Protein AF-A0A969K068-F1 (afdb_monomer_lite)

Structure (mmCIF, N/CA/C/O backbone):
data_AF-A0A969K068-F1
#
_entry.id   AF-A0A969K068-F1
#
loop_
_atom_site.group_PDB
_atom_site.id
_atom_site.type_symbol
_atom_site.label_atom_id
_atom_site.label_alt_id
_atom_site.label_comp_id
_atom_site.label_asym_id
_atom_site.label_entity_id
_atom_site.label_seq_id
_atom_site.pdbx_PDB_ins_code
_atom_site.Cartn_x
_atom_site.Cartn_y
_atom_site.Cartn_z
_atom_site.occupancy
_atom_site.B_iso_or_equiv
_atom_site.auth_seq_id
_atom_site.auth_comp_id
_atom_site.auth_asym_id
_atom_site.auth_atom_id
_atom_site.pdbx_PDB_model_num
ATOM 1 N N . MET A 1 1 ? -10.392 -18.628 23.360 1.00 44.50 1 MET A N 1
ATOM 2 C CA . MET A 1 1 ? -11.009 -17.702 22.389 1.00 44.50 1 MET A CA 1
ATOM 3 C C . MET A 1 1 ? -10.289 -16.374 22.540 1.00 44.50 1 MET A C 1
ATOM 5 O O . MET A 1 1 ? -10.337 -15.811 23.625 1.00 44.50 1 MET A O 1
ATOM 9 N N . TYR A 1 2 ? -9.500 -15.980 21.542 1.00 47.16 2 TYR A N 1
ATOM 10 C CA . TYR A 1 2 ? -8.655 -14.784 21.590 1.00 47.16 2 TYR A CA 1
ATOM 11 C C . TYR A 1 2 ? -9.540 -13.531 21.494 1.00 47.16 2 TYR A C 1
ATOM 13 O O . TYR A 1 2 ? -10.415 -13.493 20.630 1.00 47.16 2 TYR A O 1
ATOM 21 N N . ARG A 1 3 ? -9.382 -12.553 22.396 1.00 41.75 3 ARG A N 1
ATOM 22 C CA . ARG A 1 3 ? -10.112 -11.277 22.339 1.00 41.75 3 ARG A CA 1
ATOM 23 C C . ARG A 1 3 ? -9.222 -10.238 21.640 1.00 41.75 3 ARG A C 1
ATOM 25 O O . ARG A 1 3 ? -8.105 -10.043 22.110 1.00 41.75 3 ARG A O 1
ATOM 32 N N . PRO A 1 4 ? -9.688 -9.582 20.559 1.00 46.41 4 PRO A N 1
ATOM 33 C CA . PRO A 1 4 ? -8.896 -8.611 19.792 1.00 46.41 4 PRO A CA 1
ATOM 34 C C . PRO A 1 4 ? -8.241 -7.522 20.661 1.00 46.41 4 PRO A C 1
ATOM 36 O O . PRO A 1 4 ? -7.039 -7.304 20.558 1.00 46.41 4 PRO A O 1
ATOM 39 N N . ALA A 1 5 ? -8.986 -6.999 21.644 1.00 47.41 5 ALA A N 1
ATOM 40 C CA . ALA A 1 5 ? -8.584 -5.895 22.524 1.00 47.41 5 ALA A CA 1
ATOM 41 C C . ALA A 1 5 ? -7.318 -6.117 23.392 1.00 47.41 5 ALA A C 1
ATOM 43 O O . ALA A 1 5 ? -6.853 -5.177 24.039 1.00 47.41 5 ALA A O 1
ATOM 44 N N . ASP A 1 6 ? -6.759 -7.331 23.431 1.00 45.06 6 ASP A N 1
ATOM 45 C CA . ASP A 1 6 ? -5.571 -7.667 24.229 1.00 45.06 6 ASP A CA 1
ATOM 46 C C . ASP A 1 6 ? -4.258 -7.614 23.422 1.00 45.06 6 ASP A C 1
ATOM 48 O O . ASP A 1 6 ? -3.173 -7.811 23.983 1.00 45.06 6 ASP A O 1
ATOM 52 N N . LEU A 1 7 ? -4.314 -7.330 22.115 1.00 51.16 7 LEU A N 1
ATOM 53 C CA . LEU A 1 7 ? -3.139 -7.305 21.246 1.00 51.16 7 LEU A CA 1
ATOM 54 C C . LEU A 1 7 ? -2.313 -6.016 21.453 1.00 51.16 7 LEU A C 1
ATOM 56 O O . LEU A 1 7 ? -2.261 -5.118 20.617 1.00 51.16 7 LEU A O 1
ATOM 60 N N . ARG A 1 8 ? -1.592 -5.929 22.577 1.00 51.62 8 ARG A N 1
ATOM 61 C CA . ARG A 1 8 ? -0.519 -4.939 22.774 1.00 51.62 8 ARG A CA 1
ATOM 62 C C . ARG A 1 8 ? 0.718 -5.357 21.978 1.00 51.62 8 ARG A C 1
ATOM 64 O O . ARG A 1 8 ? 1.698 -5.826 22.557 1.00 51.62 8 ARG A O 1
ATOM 71 N N . VAL A 1 9 ? 0.677 -5.219 20.652 1.00 53.69 9 VAL A N 1
ATOM 72 C CA . VAL A 1 9 ? 1.872 -5.455 19.828 1.00 53.69 9 VAL A CA 1
ATOM 73 C C . VAL A 1 9 ? 2.889 -4.357 20.138 1.00 53.69 9 VAL A C 1
ATOM 75 O O . VAL A 1 9 ? 2.547 -3.174 20.050 1.00 53.69 9 VAL A O 1
ATOM 78 N N . PRO A 1 10 ? 4.134 -4.697 20.505 1.00 54.06 10 PRO A N 1
ATOM 79 C CA . PRO A 1 10 ? 5.195 -3.710 20.576 1.00 54.06 10 PRO A CA 1
ATOM 80 C C . PRO A 1 10 ? 5.392 -3.124 19.174 1.00 54.06 10 PRO A C 1
ATOM 82 O O . PRO A 1 10 ? 5.841 -3.823 18.270 1.00 54.06 10 PRO A O 1
ATOM 85 N N . ALA A 1 11 ? 5.044 -1.853 18.992 1.00 59.06 11 ALA A N 1
ATOM 86 C CA . ALA A 1 11 ? 5.348 -1.107 17.781 1.00 59.06 11 ALA A CA 1
ATOM 87 C C . ALA A 1 11 ? 6.348 0.000 18.094 1.00 59.06 11 ALA A C 1
ATOM 89 O O . ALA A 1 11 ? 6.281 0.654 19.140 1.00 59.06 11 ALA A O 1
ATOM 90 N N . LEU A 1 12 ? 7.294 0.198 17.183 1.00 58.97 12 LEU A N 1
ATOM 91 C CA . LEU A 1 12 ? 8.385 1.153 17.365 1.00 58.97 12 LEU A CA 1
ATOM 92 C C . LEU A 1 12 ? 7.931 2.596 17.090 1.00 58.97 12 LEU A C 1
ATOM 94 O O . LEU A 1 12 ? 8.505 3.544 17.634 1.00 58.97 12 LEU A O 1
ATOM 98 N N . VAL A 1 13 ? 6.864 2.766 16.302 1.00 67.25 13 VAL A N 1
ATOM 99 C CA . VAL A 1 13 ? 6.224 4.050 15.998 1.00 67.25 13 VAL A CA 1
ATOM 100 C C . VAL A 1 13 ? 4.741 4.006 16.387 1.00 67.25 13 VAL A C 1
ATOM 102 O O . VAL A 1 13 ? 4.059 3.006 16.206 1.00 67.25 13 VAL A O 1
ATOM 105 N N . SER A 1 14 ? 4.222 5.102 16.948 1.00 71.00 14 SER A N 1
ATOM 106 C CA . SER A 1 14 ? 2.807 5.221 17.331 1.00 71.00 14 SER A CA 1
ATOM 107 C C . SER A 1 14 ? 1.934 5.635 16.144 1.00 71.00 14 SER A C 1
ATOM 109 O O . SER A 1 14 ? 2.234 6.654 15.512 1.00 71.00 14 SER A O 1
ATOM 111 N N . ASN A 1 15 ? 0.802 4.944 15.942 1.00 76.88 15 ASN A N 1
ATOM 112 C CA . ASN A 1 15 ? -0.219 5.319 14.948 1.00 76.88 15 ASN A CA 1
ATOM 113 C C . ASN A 1 15 ? -0.650 6.780 15.072 1.00 76.88 15 ASN A C 1
ATOM 115 O O . ASN A 1 15 ? -0.784 7.458 14.063 1.00 76.88 15 ASN A O 1
ATOM 119 N N . ARG A 1 16 ? -0.750 7.314 16.296 1.00 83.50 16 ARG A N 1
ATOM 120 C CA . ARG A 1 16 ? -1.218 8.684 16.546 1.00 83.50 16 ARG A CA 1
ATOM 121 C C . ARG A 1 16 ? -0.431 9.745 15.774 1.00 83.50 16 ARG A C 1
ATOM 123 O O . ARG A 1 16 ? -1.001 10.750 15.360 1.00 83.50 16 ARG A O 1
ATOM 130 N N . ARG A 1 17 ? 0.886 9.564 15.603 1.00 84.06 17 ARG A N 1
ATOM 131 C CA . ARG A 1 17 ? 1.712 10.531 14.857 1.00 84.06 17 ARG A CA 1
ATOM 132 C C . ARG A 1 17 ? 1.381 10.520 13.369 1.00 84.06 17 ARG A C 1
ATOM 134 O O . ARG A 1 17 ? 1.304 11.589 12.774 1.00 84.06 17 ARG A O 1
ATOM 141 N N . VAL A 1 18 ? 1.201 9.328 12.805 1.00 88.25 18 VAL A N 1
ATOM 142 C CA . VAL A 1 18 ? 0.862 9.142 11.392 1.00 88.25 18 VAL A CA 1
ATOM 143 C C . VAL A 1 18 ? -0.572 9.597 11.137 1.00 88.25 18 VAL A C 1
ATOM 145 O O . VAL A 1 18 ? -0.796 10.375 10.221 1.00 88.25 18 VAL A O 1
ATOM 148 N N . GLU A 1 19 ? -1.507 9.238 12.017 1.00 91.88 19 GLU A N 1
ATOM 149 C CA . GLU A 1 19 ? -2.896 9.708 11.998 1.00 91.88 19 GLU A CA 1
ATOM 150 C C . GLU A 1 19 ? -2.957 11.238 12.007 1.00 91.88 19 GLU A C 1
ATOM 152 O O . GLU A 1 19 ? -3.530 11.833 11.106 1.00 91.88 19 GLU A O 1
ATOM 157 N N . THR A 1 20 ? -2.267 11.892 12.949 1.00 92.19 20 THR A N 1
ATOM 158 C CA . THR A 1 20 ? -2.239 13.365 13.032 1.00 92.19 20 THR A CA 1
ATOM 159 C C . THR A 1 20 ? -1.656 13.999 11.765 1.00 92.19 20 THR A C 1
ATOM 161 O O . THR A 1 20 ? -2.061 15.095 11.379 1.00 92.19 20 THR A O 1
ATOM 164 N N . LEU A 1 21 ? -0.660 13.363 11.138 1.00 91.56 21 LEU A N 1
ATOM 165 C CA . LEU A 1 21 ? -0.087 13.847 9.883 1.00 91.56 21 LEU A CA 1
ATOM 166 C C . LEU A 1 21 ? -1.105 13.730 8.744 1.00 91.56 21 LEU A C 1
ATOM 168 O O . LEU A 1 21 ? -1.336 14.718 8.055 1.00 91.56 21 LEU A O 1
ATOM 172 N N . LEU A 1 22 ? -1.738 12.565 8.593 1.00 93.12 22 LEU A N 1
ATOM 173 C CA . LEU A 1 22 ? -2.783 12.331 7.596 1.00 93.12 22 LEU A CA 1
ATOM 174 C C . LEU A 1 22 ? -3.937 13.320 7.779 1.00 93.12 22 LEU A C 1
ATOM 176 O O . LEU A 1 22 ? -4.281 14.025 6.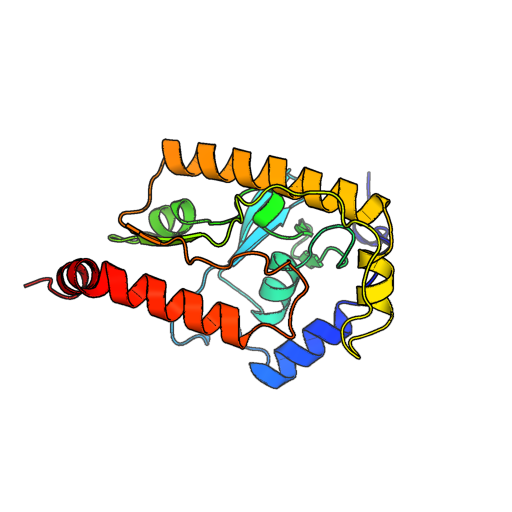836 1.00 93.12 22 LEU A O 1
ATOM 180 N N . GLU A 1 23 ? -4.442 13.479 9.003 1.00 95.06 23 GLU A N 1
ATOM 181 C CA . GLU A 1 23 ? -5.511 14.431 9.318 1.00 95.06 23 GLU A CA 1
ATOM 182 C C . GLU A 1 23 ? -5.152 15.872 8.941 1.00 95.06 23 GLU A C 1
ATOM 184 O O . GLU A 1 23 ? -5.980 16.612 8.414 1.00 95.06 23 GLU A O 1
ATOM 189 N N . LYS A 1 24 ? -3.901 16.286 9.162 1.00 95.88 24 LYS A N 1
ATOM 190 C CA . LYS A 1 24 ? -3.435 17.624 8.774 1.00 95.88 24 LYS A CA 1
ATOM 191 C C . LYS A 1 24 ? -3.263 17.790 7.268 1.00 95.88 24 LYS A C 1
ATOM 193 O O . LYS A 1 24 ? -3.401 18.907 6.777 1.00 95.88 24 LYS A O 1
ATOM 198 N N . THR A 1 25 ? -2.904 16.728 6.553 1.00 94.62 25 THR A N 1
ATOM 199 C CA . THR A 1 25 ? -2.601 16.786 5.117 1.00 94.62 25 THR A CA 1
ATOM 200 C C . THR A 1 25 ? -3.850 16.640 4.256 1.00 94.62 25 THR A C 1
ATOM 202 O O . THR A 1 25 ? -3.995 17.375 3.282 1.00 94.62 25 THR A O 1
ATOM 205 N N . ILE A 1 26 ? -4.740 15.707 4.597 1.00 93.81 26 ILE A N 1
ATOM 206 C CA . ILE A 1 26 ? -5.914 15.363 3.783 1.00 93.81 26 ILE A CA 1
ATOM 207 C C . ILE A 1 26 ? -7.247 15.598 4.503 1.00 93.81 26 ILE A C 1
ATOM 209 O O . ILE A 1 26 ? -8.299 15.373 3.911 1.00 93.81 26 ILE A O 1
ATOM 213 N N . GLY A 1 27 ? -7.234 16.065 5.755 1.00 95.31 27 GLY A N 1
ATOM 214 C CA . GLY A 1 27 ? -8.429 16.074 6.593 1.00 95.31 27 GLY A CA 1
ATOM 215 C C . GLY A 1 27 ? -8.799 14.655 7.022 1.00 95.31 27 GLY A C 1
ATOM 216 O O . GLY A 1 27 ? -7.945 13.779 7.128 1.00 95.31 27 GLY A O 1
ATOM 217 N N . ARG A 1 28 ? -10.090 14.412 7.241 1.00 96.00 28 ARG A N 1
ATOM 218 C CA . ARG A 1 28 ? -10.604 13.085 7.595 1.00 96.00 28 ARG A CA 1
ATOM 219 C C . ARG A 1 28 ? -11.796 12.711 6.709 1.00 96.00 28 ARG A C 1
ATOM 221 O O . ARG A 1 28 ? -12.915 12.636 7.208 1.00 96.00 28 ARG A O 1
ATOM 228 N N . PRO A 1 29 ? -11.579 12.586 5.384 1.00 97.50 29 PRO A N 1
ATOM 229 C CA . PRO A 1 29 ? -12.663 12.313 4.464 1.00 97.50 29 PRO A CA 1
ATOM 230 C C . PRO A 1 29 ? -13.117 10.861 4.580 1.00 97.50 29 PRO A C 1
ATOM 232 O O . PRO A 1 29 ? -12.363 9.967 4.980 1.00 97.50 29 PRO A O 1
ATOM 235 N N . THR A 1 30 ? -14.340 10.619 4.142 1.00 98.25 30 THR A N 1
ATOM 236 C CA . THR A 1 30 ? -14.816 9.283 3.809 1.00 98.25 30 THR A CA 1
ATOM 237 C C . THR A 1 30 ? -14.527 8.957 2.346 1.00 98.25 30 THR A C 1
ATOM 239 O O . THR A 1 30 ? -14.356 9.854 1.519 1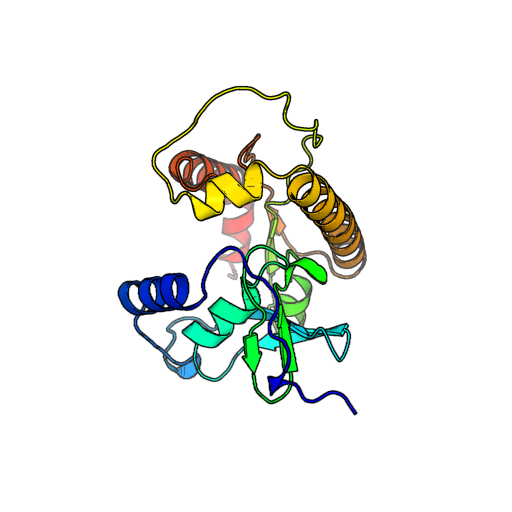.00 98.25 30 THR A O 1
ATOM 242 N N . PHE A 1 31 ? -14.497 7.672 1.986 1.00 98.12 31 PHE A N 1
ATOM 243 C CA . PHE A 1 31 ? -14.288 7.264 0.586 1.00 98.12 31 PHE A CA 1
ATOM 244 C C . PHE A 1 31 ? -15.320 7.879 -0.376 1.00 98.12 31 PHE A C 1
ATOM 246 O O . PHE A 1 31 ? -14.981 8.200 -1.512 1.00 98.12 31 PHE A O 1
ATOM 253 N N . ALA A 1 32 ? -16.557 8.097 0.087 1.00 97.81 32 ALA A N 1
ATOM 254 C CA . ALA A 1 32 ? -17.631 8.704 -0.700 1.00 97.81 32 ALA A CA 1
ATOM 255 C C . ALA A 1 32 ? -17.393 10.193 -1.025 1.00 97.81 32 ALA A C 1
ATOM 257 O O . ALA A 1 32 ? -18.006 10.725 -1.946 1.00 97.81 32 ALA A O 1
ATOM 258 N N . GLU A 1 33 ? -16.514 10.868 -0.282 1.00 97.75 33 GLU A N 1
ATOM 259 C CA . GLU A 1 33 ? -16.179 12.284 -0.475 1.00 97.75 33 GLU A CA 1
ATOM 260 C C . GLU A 1 33 ? -14.994 12.486 -1.437 1.00 97.75 33 GLU A C 1
ATOM 262 O O . GLU A 1 33 ? -14.641 13.622 -1.770 1.00 97.75 33 GLU A O 1
ATOM 267 N N . LEU A 1 34 ? -14.356 11.403 -1.894 1.00 97.25 34 LEU A N 1
ATOM 268 C CA . LEU A 1 34 ? -13.200 11.469 -2.781 1.00 97.25 34 LEU A CA 1
ATOM 269 C C . LEU A 1 34 ? -13.615 11.784 -4.224 1.00 97.25 34 LEU A C 1
ATOM 271 O O . LEU A 1 34 ? -14.581 11.249 -4.758 1.00 97.25 34 LEU A O 1
ATOM 275 N N . LYS A 1 35 ? -12.826 12.635 -4.891 1.00 95.62 35 LYS A N 1
ATOM 276 C CA . LYS A 1 35 ? -13.051 13.012 -6.301 1.00 95.62 35 LYS A CA 1
ATOM 277 C C . LYS A 1 35 ? -12.801 11.868 -7.281 1.00 95.62 35 LYS A C 1
ATOM 279 O O . LYS A 1 35 ? -13.360 11.867 -8.372 1.00 95.62 35 LYS A O 1
ATOM 284 N N . LEU A 1 36 ? -11.908 10.954 -6.914 1.00 94.62 36 LEU A N 1
ATOM 285 C CA . LEU A 1 36 ? -11.580 9.763 -7.682 1.00 94.62 36 LEU A CA 1
ATOM 286 C C . LEU A 1 36 ? -11.916 8.539 -6.829 1.00 94.62 36 LEU A C 1
ATOM 288 O O . LEU A 1 36 ? -11.615 8.564 -5.631 1.00 94.62 36 LEU A O 1
ATOM 292 N N . PRO A 1 37 ? -12.491 7.476 -7.421 1.00 94.19 37 PRO A N 1
ATOM 293 C CA . PRO A 1 37 ? -12.653 6.207 -6.731 1.00 94.19 37 PRO A CA 1
ATOM 294 C C . PRO A 1 37 ? -11.304 5.720 -6.203 1.00 94.19 37 PRO A C 1
ATOM 296 O O . PRO A 1 37 ? -10.320 5.665 -6.942 1.00 94.19 37 PRO A O 1
ATOM 299 N N . LEU A 1 38 ? -11.265 5.372 -4.921 1.00 96.06 38 LEU A N 1
ATOM 300 C CA . LEU A 1 38 ? -10.083 4.845 -4.256 1.00 96.06 38 LEU A CA 1
ATOM 301 C C . LEU A 1 38 ? -10.420 3.485 -3.658 1.00 96.06 38 LEU A C 1
ATOM 303 O O . LEU A 1 38 ? -11.445 3.320 -3.001 1.00 96.06 38 LEU A O 1
ATOM 307 N N . ALA A 1 39 ? -9.518 2.535 -3.855 1.00 96.38 39 ALA A N 1
ATOM 308 C CA . ALA A 1 39 ? -9.465 1.299 -3.101 1.00 96.38 39 ALA A CA 1
ATOM 309 C C . ALA A 1 39 ? -8.065 1.183 -2.506 1.00 96.38 39 ALA A C 1
ATOM 311 O O . ALA A 1 39 ? -7.078 1.418 -3.204 1.00 96.38 39 ALA A O 1
ATOM 312 N N . VAL A 1 40 ? -7.982 0.834 -1.229 1.00 96.75 40 VAL A N 1
ATOM 313 C CA . VAL A 1 40 ? -6.718 0.473 -0.577 1.00 96.75 40 VAL A CA 1
ATOM 314 C C . VAL A 1 40 ? -6.820 -0.952 -0.064 1.00 96.75 40 VAL A C 1
ATOM 316 O O . VAL A 1 40 ? -7.922 -1.471 0.112 1.00 96.75 40 VAL A O 1
ATOM 319 N N . MET A 1 41 ? -5.683 -1.606 0.146 1.00 95.94 41 MET A N 1
ATOM 320 C CA . MET A 1 41 ? -5.658 -3.019 0.500 1.00 95.94 41 MET A CA 1
ATOM 321 C C . MET A 1 41 ? -4.843 -3.243 1.769 1.00 95.94 41 MET A C 1
ATOM 323 O O . MET A 1 41 ? -3.747 -2.714 1.920 1.00 95.94 41 MET A O 1
ATOM 327 N N . ALA A 1 42 ? -5.402 -4.027 2.683 1.00 97.62 42 ALA A N 1
ATOM 328 C CA . ALA A 1 42 ? -4.757 -4.470 3.909 1.00 97.62 42 ALA A CA 1
ATOM 329 C C . ALA A 1 42 ? -4.796 -6.001 3.998 1.00 97.62 42 ALA A C 1
ATOM 331 O O . ALA A 1 42 ? -5.540 -6.666 3.276 1.00 97.62 42 ALA A O 1
ATOM 332 N N . THR A 1 43 ? -4.021 -6.565 4.918 1.00 97.12 43 THR A N 1
ATOM 333 C CA . THR A 1 43 ? -4.056 -7.999 5.226 1.00 97.12 43 THR A CA 1
ATOM 334 C C . THR A 1 43 ? -4.692 -8.211 6.593 1.00 97.12 43 THR A C 1
ATOM 336 O O . THR A 1 43 ? -4.186 -7.686 7.583 1.00 97.12 43 THR A O 1
ATOM 339 N N . ASP A 1 44 ? -5.756 -9.014 6.685 1.00 96.88 44 ASP A N 1
ATOM 340 C CA . ASP A 1 44 ? -6.277 -9.450 7.985 1.00 96.88 44 ASP A CA 1
ATOM 341 C C . ASP A 1 44 ? -5.457 -10.630 8.519 1.00 96.88 44 ASP A C 1
ATOM 343 O O . ASP A 1 44 ? -5.413 -11.709 7.925 1.00 96.88 44 ASP A O 1
ATOM 347 N N . LEU A 1 45 ? -4.823 -10.443 9.675 1.00 94.81 45 LEU A N 1
ATOM 348 C CA . LEU A 1 45 ? -3.995 -11.461 10.318 1.00 94.81 45 LEU A CA 1
ATOM 349 C C . LEU A 1 45 ? -4.797 -12.671 10.811 1.00 94.81 45 LEU A C 1
ATOM 351 O O . LEU A 1 45 ? -4.225 -13.753 10.967 1.00 94.81 45 LEU A O 1
ATOM 355 N N . VAL A 1 46 ? -6.099 -12.512 11.069 1.00 93.56 46 VAL A N 1
ATOM 356 C CA . VAL A 1 46 ? -6.939 -13.598 11.591 1.00 93.56 46 VAL A CA 1
ATOM 357 C C . VAL A 1 46 ? -7.367 -14.532 10.462 1.00 93.56 46 VAL A C 1
ATOM 359 O O . VAL A 1 46 ? -7.092 -15.735 10.512 1.00 93.56 46 VAL A O 1
ATOM 362 N N . SER A 1 47 ? -8.008 -13.991 9.425 1.00 96.00 47 SER A N 1
ATOM 363 C CA . SER A 1 47 ? -8.455 -14.768 8.260 1.00 96.00 47 SER A CA 1
ATOM 364 C C . SER A 1 47 ? -7.332 -15.086 7.266 1.00 96.00 47 SER A C 1
ATOM 366 O O . SER A 1 47 ? -7.461 -16.030 6.477 1.00 96.00 47 SER A O 1
ATOM 368 N N . ARG A 1 48 ? -6.210 -14.352 7.327 1.00 95.25 48 ARG A N 1
ATOM 369 C CA . ARG A 1 48 ? -5.058 -14.440 6.408 1.00 95.25 48 ARG A CA 1
ATOM 370 C C . ARG A 1 48 ? -5.408 -14.045 4.968 1.00 95.25 48 ARG A C 1
ATOM 372 O O . ARG A 1 48 ? -4.734 -14.481 4.029 1.00 95.25 48 ARG A O 1
ATOM 379 N N . GLN A 1 49 ? -6.481 -13.273 4.802 1.00 95.38 49 GLN A N 1
ATOM 380 C CA . GLN A 1 49 ? -6.997 -12.835 3.510 1.00 95.38 49 GLN A CA 1
ATOM 381 C C . GLN A 1 49 ? -6.663 -11.369 3.232 1.00 95.38 49 GLN A C 1
ATOM 383 O O . GLN A 1 49 ? -6.411 -10.580 4.146 1.00 95.38 49 GLN A O 1
ATOM 388 N N . GLU A 1 50 ? -6.674 -11.034 1.944 1.00 96.12 50 GLU A N 1
ATOM 389 C CA . GLU A 1 50 ? -6.670 -9.653 1.468 1.00 96.12 50 GLU A CA 1
ATOM 390 C C . GLU A 1 50 ? -8.004 -8.994 1.828 1.00 96.12 50 GLU A C 1
ATOM 392 O O . GLU A 1 50 ? -9.071 -9.595 1.681 1.00 96.12 50 GLU A O 1
ATOM 397 N N . VAL A 1 51 ? -7.939 -7.749 2.288 1.00 97.50 51 VAL A N 1
ATOM 398 C CA . VAL A 1 51 ? -9.100 -6.927 2.621 1.00 97.50 51 VAL A CA 1
ATOM 399 C C . VAL A 1 51 ? -9.031 -5.659 1.787 1.00 97.50 51 VAL A C 1
ATOM 401 O O . VAL A 1 51 ? -8.146 -4.824 1.973 1.00 97.50 51 VAL A O 1
ATOM 404 N N . VAL A 1 52 ? -9.972 -5.520 0.857 1.00 97.56 52 VAL A N 1
ATOM 405 C CA . VAL A 1 52 ? -10.116 -4.328 0.018 1.00 97.56 52 VAL A CA 1
ATOM 406 C C . VAL A 1 52 ? -11.018 -3.331 0.742 1.00 97.56 52 VAL A C 1
ATOM 408 O O . VAL A 1 52 ? -12.182 -3.616 1.016 1.00 97.56 52 VAL A O 1
ATOM 411 N N . LEU A 1 53 ? -10.476 -2.159 1.065 1.00 97.69 53 LEU A N 1
ATOM 412 C CA . LEU A 1 53 ? -11.170 -1.081 1.764 1.00 97.69 53 LEU A CA 1
ATOM 413 C C . LEU A 1 53 ? -11.558 0.011 0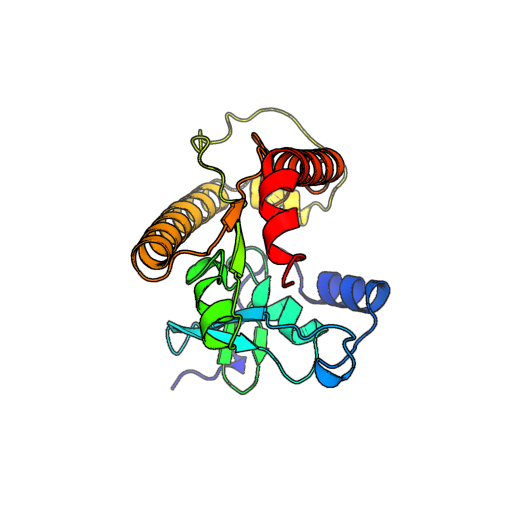.759 1.00 97.69 53 LEU A C 1
ATOM 415 O O . LEU A 1 53 ? -10.694 0.614 0.118 1.00 97.69 53 LEU A O 1
ATOM 419 N N . GLN A 1 54 ? -12.865 0.250 0.624 1.00 97.00 54 GLN A N 1
ATOM 420 C CA . GLN A 1 54 ? -13.457 1.213 -0.326 1.00 97.00 54 GLN A CA 1
ATOM 421 C C . GLN A 1 54 ? -14.561 2.080 0.293 1.00 97.00 54 GLN A C 1
ATOM 423 O O . GLN A 1 54 ? -15.225 2.849 -0.400 1.00 97.00 54 GLN A O 1
ATOM 428 N N . THR A 1 55 ? -14.799 1.942 1.595 1.00 96.94 55 THR A N 1
ATOM 429 C CA . THR A 1 55 ? -15.877 2.621 2.319 1.00 96.94 55 THR A CA 1
ATOM 430 C C . THR A 1 55 ? -15.402 3.047 3.702 1.00 96.94 55 THR A C 1
ATOM 432 O O . THR A 1 55 ? -14.459 2.474 4.242 1.00 96.94 55 THR A O 1
ATOM 435 N N . GLY A 1 56 ? -16.085 4.023 4.302 1.00 96.81 56 GLY A N 1
ATOM 436 C CA . GLY A 1 56 ? -15.777 4.497 5.652 1.00 96.81 56 GLY A CA 1
ATOM 437 C C . GLY A 1 56 ? -14.691 5.571 5.682 1.00 96.81 56 GLY A C 1
ATOM 438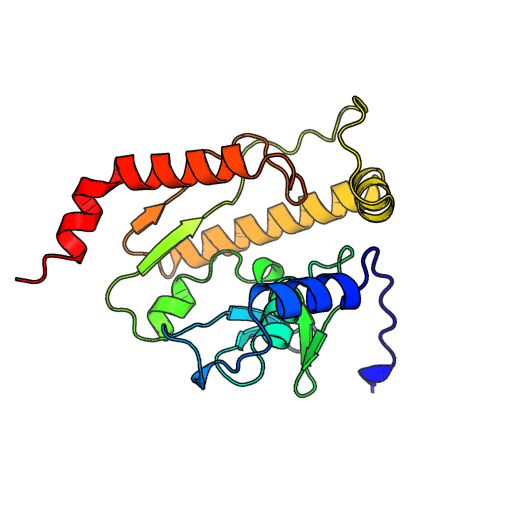 O O . GLY A 1 56 ? -14.563 6.348 4.739 1.00 96.81 56 GLY A O 1
ATOM 439 N N . ASP A 1 57 ? -13.959 5.636 6.792 1.00 97.06 57 ASP A N 1
ATOM 440 C CA . ASP A 1 57 ? -12.943 6.649 7.095 1.00 97.06 57 ASP A CA 1
ATOM 441 C C . ASP A 1 57 ? -11.623 6.364 6.358 1.00 97.06 57 ASP A C 1
ATOM 443 O O . ASP A 1 57 ? -10.981 5.333 6.575 1.00 97.06 57 ASP A O 1
ATOM 447 N N . VAL A 1 58 ? -11.198 7.288 5.489 1.00 97.81 58 VAL A N 1
ATOM 448 C CA . VAL A 1 58 ? -9.998 7.104 4.654 1.00 97.81 58 VAL A CA 1
ATOM 449 C C . VAL A 1 58 ? -8.733 7.082 5.505 1.00 97.81 58 VAL A C 1
ATOM 451 O O . VAL A 1 58 ? -7.830 6.305 5.220 1.00 97.81 58 VAL A O 1
ATOM 454 N N . VAL A 1 59 ? -8.655 7.889 6.567 1.00 96.75 59 VAL A N 1
ATOM 455 C CA . VAL A 1 59 ? -7.469 7.938 7.439 1.00 96.75 59 VAL A CA 1
ATOM 456 C C . VAL A 1 59 ? -7.238 6.584 8.111 1.00 96.75 59 VAL A C 1
ATOM 458 O O . VAL A 1 59 ? -6.122 6.073 8.090 1.00 96.75 59 VAL A O 1
ATOM 461 N N . THR A 1 60 ? -8.291 5.966 8.640 1.00 96.12 60 THR A N 1
ATOM 462 C CA . THR A 1 60 ? -8.255 4.646 9.282 1.00 96.12 60 THR A CA 1
ATOM 463 C C . THR A 1 60 ? -7.885 3.561 8.278 1.00 96.12 60 THR A C 1
ATOM 465 O O . THR A 1 60 ? -7.030 2.725 8.567 1.00 96.12 60 THR A O 1
ATOM 468 N N . ALA A 1 61 ? -8.468 3.604 7.076 1.00 97.06 61 ALA A N 1
ATOM 469 C CA . ALA A 1 61 ? -8.128 2.664 6.014 1.00 97.06 61 ALA A CA 1
ATOM 470 C C . ALA A 1 61 ? -6.663 2.802 5.571 1.00 97.06 61 ALA A C 1
ATOM 472 O O . ALA A 1 61 ? -5.973 1.793 5.438 1.00 97.06 61 ALA A O 1
ATOM 473 N N . VAL A 1 62 ? -6.164 4.037 5.416 1.00 96.56 62 VAL A N 1
ATOM 474 C CA . VAL A 1 62 ? -4.756 4.324 5.098 1.00 96.56 62 VAL A CA 1
ATOM 475 C C . VAL A 1 62 ? -3.832 3.825 6.209 1.00 96.56 62 VAL A C 1
ATOM 477 O O . VAL A 1 62 ? -2.828 3.186 5.917 1.00 96.56 62 VAL A O 1
ATOM 480 N N . LEU A 1 63 ? -4.173 4.055 7.480 1.00 95.31 63 LEU A N 1
ATOM 481 C CA . LEU A 1 63 ? -3.400 3.538 8.613 1.00 95.31 63 LEU A CA 1
ATOM 482 C C . LEU A 1 63 ? -3.316 2.008 8.601 1.00 95.31 63 LEU A C 1
ATOM 484 O O . LEU A 1 63 ? -2.248 1.471 8.881 1.00 95.31 63 LEU A O 1
ATOM 488 N N . ALA A 1 64 ? -4.405 1.317 8.254 1.00 96.25 64 ALA A N 1
ATOM 489 C CA . ALA A 1 64 ? -4.415 -0.138 8.141 1.00 96.25 64 ALA A CA 1
ATOM 490 C C . ALA A 1 64 ? -3.493 -0.635 7.013 1.00 96.25 64 ALA A C 1
ATOM 492 O O . ALA A 1 64 ? -2.699 -1.545 7.237 1.00 96.25 64 ALA A O 1
ATOM 493 N N . THR A 1 65 ? -3.535 -0.013 5.827 1.00 95.81 65 THR A N 1
ATOM 494 C CA . THR A 1 65 ? -2.702 -0.434 4.679 1.00 95.81 65 THR A CA 1
ATOM 495 C C . THR A 1 65 ? -1.217 -0.132 4.846 1.00 95.81 65 THR A C 1
ATOM 497 O O . THR A 1 65 ? -0.441 -0.769 4.148 1.00 95.81 65 THR A O 1
ATOM 500 N N . ILE A 1 66 ? -0.818 0.791 5.728 1.00 93.25 66 ILE A N 1
ATOM 501 C CA . ILE A 1 66 ? 0.599 1.104 6.000 1.00 93.25 66 ILE A CA 1
ATOM 502 C C . ILE A 1 66 ? 1.093 0.521 7.329 1.00 93.25 66 ILE A C 1
ATOM 504 O O . ILE A 1 66 ? 2.184 0.868 7.780 1.00 93.25 66 ILE A O 1
ATOM 508 N N . ALA A 1 67 ? 0.298 -0.316 8.008 1.00 92.75 67 ALA A N 1
ATOM 509 C CA . ALA A 1 67 ? 0.643 -0.905 9.301 1.00 92.75 67 ALA A CA 1
ATOM 510 C C . ALA A 1 67 ? 1.674 -2.038 9.143 1.00 92.75 67 ALA A C 1
ATOM 512 O O . ALA A 1 67 ? 1.383 -3.215 9.370 1.00 92.75 67 ALA A O 1
ATOM 513 N N . ILE A 1 68 ? 2.884 -1.675 8.710 1.00 89.19 68 ILE A N 1
ATOM 514 C CA . ILE A 1 68 ? 3.987 -2.603 8.456 1.00 89.19 68 ILE A CA 1
ATOM 515 C C . ILE A 1 68 ? 4.328 -3.320 9.766 1.00 89.19 68 ILE A C 1
ATOM 517 O O . ILE A 1 68 ? 4.657 -2.640 10.750 1.00 89.19 68 ILE A O 1
ATOM 521 N N . PRO A 1 69 ? 4.289 -4.669 9.799 1.00 86.69 69 PRO A N 1
ATOM 522 C CA . PRO A 1 69 ? 4.603 -5.432 10.999 1.00 86.69 69 PRO A CA 1
ATOM 523 C C . PRO A 1 69 ? 5.919 -4.976 11.639 1.00 86.69 69 PRO A C 1
ATOM 525 O O . PRO A 1 69 ? 6.884 -4.677 10.939 1.00 86.69 69 PRO A O 1
ATOM 528 N N . VAL A 1 70 ? 5.964 -4.933 12.979 1.00 79.00 70 VAL A N 1
ATOM 529 C CA . VAL A 1 70 ? 7.112 -4.480 13.806 1.00 79.00 70 VAL A CA 1
ATOM 530 C C . VAL A 1 70 ? 7.334 -2.962 13.802 1.00 79.00 70 VAL A C 1
ATOM 532 O O . VAL A 1 70 ? 7.676 -2.388 14.841 1.00 79.00 70 VAL A O 1
ATOM 535 N N . ALA A 1 71 ? 7.121 -2.289 12.671 1.00 81.38 71 ALA A N 1
ATOM 536 C CA . ALA A 1 71 ? 7.292 -0.843 12.564 1.00 81.38 71 ALA A CA 1
ATOM 537 C C . ALA A 1 71 ? 6.087 -0.079 13.133 1.00 81.38 71 ALA A C 1
ATOM 539 O O . ALA A 1 71 ? 6.260 0.828 13.956 1.00 81.38 71 ALA A O 1
ATOM 540 N N . LEU A 1 72 ? 4.880 -0.475 12.723 1.00 85.31 72 LEU A N 1
ATOM 541 C CA . LEU A 1 72 ? 3.612 0.143 13.097 1.00 85.31 72 LEU A CA 1
ATOM 542 C C . LEU A 1 72 ? 2.663 -0.900 13.712 1.00 85.31 72 LEU A C 1
ATOM 544 O O . LEU A 1 72 ? 2.716 -2.078 13.351 1.00 85.31 72 LEU A O 1
ATOM 548 N N . PRO A 1 73 ? 1.831 -0.507 14.691 1.00 88.38 73 PRO A N 1
ATOM 549 C CA . PRO A 1 73 ? 0.889 -1.426 15.308 1.00 88.38 73 PRO A CA 1
ATOM 550 C C . PRO A 1 73 ? -0.250 -1.763 14.331 1.00 88.38 73 PRO A C 1
ATOM 552 O O . PRO A 1 73 ? -0.660 -0.885 13.564 1.00 88.38 73 PRO A O 1
ATOM 555 N N . PRO A 1 74 ? -0.804 -2.989 14.390 1.00 92.19 74 PRO A N 1
ATOM 556 C CA . PRO A 1 74 ? -1.990 -3.349 13.618 1.00 92.19 74 PRO A CA 1
ATOM 557 C C . PRO A 1 74 ? -3.174 -2.420 13.906 1.00 92.19 74 PRO A C 1
ATOM 559 O O . PRO A 1 74 ? -3.275 -1.836 14.990 1.00 92.19 74 PRO A O 1
ATOM 562 N N . VAL A 1 75 ? -4.088 -2.317 12.946 1.00 93.62 75 VAL A N 1
ATOM 563 C CA . VAL A 1 75 ? -5.337 -1.559 13.071 1.00 93.62 75 VAL A CA 1
ATOM 564 C C . VAL A 1 75 ? -6.498 -2.529 13.239 1.00 93.62 75 VAL A C 1
ATOM 566 O O . VAL A 1 75 ? -6.696 -3.420 12.417 1.00 93.62 75 VAL A O 1
ATOM 569 N N . GLU A 1 76 ? -7.284 -2.349 14.297 1.00 93.25 76 GLU A N 1
ATOM 570 C CA . GLU A 1 76 ? -8.555 -3.054 14.448 1.00 93.25 76 GLU A CA 1
ATOM 571 C C . GLU A 1 76 ? -9.651 -2.313 13.683 1.00 93.25 76 GLU A C 1
ATOM 573 O O . GLU A 1 76 ? -9.884 -1.126 13.915 1.00 93.25 76 GLU A O 1
ATOM 578 N N . LEU A 1 77 ? -10.329 -3.015 12.778 1.00 93.94 77 LEU A N 1
ATOM 579 C CA . LEU A 1 77 ? -11.422 -2.462 11.981 1.00 93.94 77 LEU A CA 1
ATOM 580 C C . LEU A 1 77 ? -12.465 -3.551 11.739 1.00 93.94 77 LEU A C 1
ATOM 582 O O . LEU A 1 77 ? -12.126 -4.628 11.262 1.00 93.94 77 LEU A O 1
ATOM 586 N N . ASP A 1 78 ? -13.719 -3.292 12.114 1.00 92.56 78 ASP A N 1
ATOM 587 C CA . ASP A 1 78 ? -14.855 -4.212 11.934 1.00 92.56 78 ASP A CA 1
ATOM 588 C C . ASP A 1 78 ? -14.600 -5.649 12.440 1.00 92.56 78 ASP A C 1
ATOM 590 O O . ASP A 1 78 ? -15.052 -6.638 11.864 1.00 92.56 78 ASP A O 1
ATOM 594 N N . GLY A 1 79 ? -13.857 -5.773 13.546 1.00 92.00 79 GLY A N 1
ATOM 595 C CA . GLY A 1 79 ? -13.497 -7.057 14.159 1.00 92.00 79 GLY A CA 1
ATOM 596 C C . GLY A 1 79 ? -12.308 -7.779 13.512 1.00 92.00 79 GLY A C 1
ATOM 597 O O . GLY A 1 79 ? -11.935 -8.853 13.984 1.00 92.00 79 GLY A O 1
ATOM 598 N N . MET A 1 80 ? -11.700 -7.200 12.475 1.00 95.44 80 MET A N 1
ATOM 599 C CA . MET A 1 80 ? -10.471 -7.684 11.838 1.00 95.44 80 MET A CA 1
ATOM 600 C C . MET A 1 80 ? -9.228 -7.100 12.514 1.00 95.44 80 MET A C 1
ATOM 602 O O . MET A 1 80 ? -9.295 -6.040 13.138 1.00 95.44 80 MET A O 1
ATOM 606 N N . ILE A 1 81 ? -8.083 -7.770 12.346 1.00 95.62 81 ILE A N 1
ATOM 607 C CA . ILE A 1 81 ? -6.775 -7.266 12.787 1.00 95.62 81 ILE A CA 1
ATOM 608 C C . ILE A 1 81 ? -5.934 -7.023 11.539 1.00 95.62 81 ILE A C 1
ATOM 610 O O . ILE A 1 81 ? -5.333 -7.949 10.992 1.00 95.62 81 ILE A O 1
ATOM 614 N N . LEU A 1 82 ? -5.911 -5.774 11.085 1.00 96.69 82 LEU A N 1
ATOM 615 C CA . LEU A 1 82 ? -5.336 -5.388 9.805 1.00 96.69 82 LEU A CA 1
ATOM 616 C C . LEU A 1 82 ? -3.875 -4.954 9.942 1.00 96.69 82 LEU A C 1
ATOM 618 O O . LEU A 1 82 ? -3.518 -4.170 10.824 1.00 96.69 82 LEU A O 1
ATOM 622 N N . VAL A 1 83 ? -3.046 -5.447 9.028 1.00 95.88 83 VAL A N 1
ATOM 623 C CA . VAL A 1 83 ? -1.676 -4.983 8.784 1.00 95.88 83 VAL A CA 1
ATOM 624 C C . VAL A 1 83 ? -1.505 -4.579 7.323 1.00 95.88 83 VAL A C 1
ATOM 626 O O . VAL A 1 83 ? -2.416 -4.751 6.509 1.00 95.88 83 VAL A O 1
ATOM 629 N N . ASP A 1 84 ? -0.315 -4.081 7.002 1.00 94.94 84 ASP A N 1
ATOM 630 C CA . ASP A 1 84 ? 0.081 -3.689 5.654 1.00 94.94 84 ASP A CA 1
ATOM 631 C C . ASP A 1 84 ? -0.305 -4.724 4.576 1.00 94.94 84 ASP A C 1
ATOM 633 O O . ASP A 1 84 ? -0.161 -5.943 4.746 1.00 94.94 84 ASP A O 1
ATOM 637 N N . GLY A 1 85 ? -0.833 -4.224 3.457 1.00 93.69 85 GLY A N 1
ATOM 638 C CA . GLY A 1 85 ? -1.286 -5.052 2.340 1.00 93.69 85 GLY A CA 1
ATOM 639 C C . GLY A 1 85 ? -0.150 -5.796 1.635 1.00 93.69 85 GLY A C 1
ATOM 640 O O . GLY A 1 85 ? -0.352 -6.901 1.129 1.00 93.69 85 GLY A O 1
ATOM 641 N N . GLY A 1 86 ? 1.069 -5.255 1.670 1.00 90.25 86 GLY A N 1
ATOM 642 C CA . GLY A 1 86 ? 2.262 -5.823 1.051 1.00 90.25 86 GLY A CA 1
ATOM 643 C C . GLY A 1 86 ? 2.592 -7.234 1.514 1.00 90.25 86 GLY A C 1
ATOM 644 O O . GLY A 1 86 ? 3.107 -8.024 0.726 1.00 90.25 86 GLY A O 1
ATOM 645 N N . VAL A 1 87 ? 2.178 -7.609 2.729 1.00 91.69 87 VAL A N 1
ATOM 646 C CA . VAL A 1 87 ? 2.310 -8.979 3.251 1.00 91.69 87 VAL A CA 1
ATOM 647 C C . VAL A 1 87 ? 1.662 -10.017 2.322 1.00 91.69 87 VAL A C 1
ATOM 649 O O . VAL A 1 87 ? 2.166 -11.137 2.211 1.00 91.69 87 VAL A O 1
ATOM 652 N N . LYS A 1 88 ? 0.566 -9.664 1.639 1.00 92.62 88 LYS A N 1
ATOM 653 C CA . LYS A 1 88 ? -0.146 -10.548 0.702 1.00 92.62 88 LYS A CA 1
ATOM 654 C C . LYS A 1 88 ? -0.041 -10.099 -0.747 1.00 92.62 88 LYS A C 1
ATOM 656 O O . LYS A 1 88 ? 0.156 -10.949 -1.608 1.00 92.62 88 LYS A O 1
ATOM 661 N N . ASN A 1 89 ? -0.166 -8.803 -1.019 1.00 91.88 89 ASN A N 1
ATOM 662 C CA . ASN A 1 89 ? -0.297 -8.303 -2.382 1.00 91.88 89 ASN A CA 1
ATOM 663 C C . ASN A 1 89 ? 0.259 -6.869 -2.528 1.00 91.88 89 ASN A C 1
ATOM 665 O O . ASN A 1 89 ? -0.462 -5.878 -2.553 1.00 91.88 89 ASN A O 1
ATOM 669 N N . ASN A 1 90 ? 1.586 -6.757 -2.617 1.00 89.44 90 ASN A N 1
ATOM 670 C CA . ASN A 1 90 ? 2.313 -5.478 -2.624 1.00 89.44 90 ASN A CA 1
ATOM 671 C C . ASN A 1 90 ? 1.946 -4.524 -3.773 1.00 89.44 90 ASN A C 1
ATOM 673 O O . ASN A 1 90 ? 2.059 -3.309 -3.636 1.00 89.44 90 ASN A O 1
ATOM 677 N N . THR A 1 91 ? 1.487 -5.046 -4.908 1.00 92.75 91 THR A N 1
ATOM 678 C CA . THR A 1 91 ? 1.006 -4.225 -6.024 1.00 92.75 91 THR A CA 1
ATOM 679 C C . THR A 1 91 ? -0.310 -4.820 -6.526 1.00 92.75 91 THR A C 1
ATOM 681 O O . THR A 1 91 ? -0.292 -5.646 -7.436 1.00 92.75 91 THR A O 1
ATOM 684 N N . PRO A 1 92 ? -1.463 -4.422 -5.951 1.00 93.44 92 PRO A N 1
ATOM 685 C CA . PRO A 1 92 ? -2.748 -5.095 -6.154 1.00 93.44 92 PRO A CA 1
ATOM 686 C C . PRO A 1 92 ? -3.422 -4.745 -7.492 1.00 93.44 92 PRO A C 1
ATOM 688 O O . PRO A 1 92 ? -4.587 -4.353 -7.549 1.00 93.44 92 PRO A O 1
ATOM 691 N N . PHE A 1 93 ? -2.709 -4.894 -8.610 1.00 94.31 93 PHE A N 1
ATOM 692 C CA . PHE A 1 93 ? -3.249 -4.635 -9.950 1.00 94.31 93 PHE A CA 1
ATOM 693 C C . PHE A 1 93 ? -4.357 -5.624 -10.347 1.00 94.31 93 PHE A C 1
ATOM 695 O O . PHE A 1 93 ? -5.269 -5.269 -11.093 1.00 94.31 93 PHE A O 1
ATOM 702 N N . ASN A 1 94 ? -4.337 -6.843 -9.804 1.00 94.00 94 ASN A N 1
ATOM 703 C CA . ASN A 1 94 ? -5.429 -7.807 -9.941 1.00 94.00 94 ASN A CA 1
ATOM 704 C C . ASN A 1 94 ? -6.728 -7.292 -9.298 1.00 94.00 94 ASN A C 1
ATOM 706 O O . ASN A 1 94 ? -7.805 -7.503 -9.853 1.00 94.00 94 ASN A O 1
ATOM 710 N N . ILE A 1 95 ? -6.638 -6.572 -8.174 1.00 94.06 95 ILE A N 1
ATOM 711 C CA . ILE A 1 95 ? -7.802 -5.961 -7.522 1.00 94.06 95 ILE A CA 1
ATOM 712 C C . ILE A 1 95 ? -8.384 -4.858 -8.404 1.00 94.06 95 ILE A C 1
ATOM 714 O O . ILE A 1 95 ? -9.594 -4.813 -8.588 1.00 94.06 95 ILE A O 1
ATOM 718 N N . ALA A 1 96 ? -7.547 -4.025 -9.032 1.00 94.12 96 ALA A N 1
ATOM 719 C CA . ALA A 1 96 ? -8.031 -3.013 -9.975 1.00 94.12 96 ALA A CA 1
ATOM 720 C C . ALA A 1 96 ? -8.872 -3.636 -11.108 1.00 94.12 96 ALA A C 1
ATOM 722 O O . ALA A 1 96 ? -9.942 -3.125 -11.437 1.00 94.12 96 ALA A O 1
ATOM 723 N N . ARG A 1 97 ? -8.444 -4.789 -11.644 1.00 92.38 97 ARG A N 1
ATOM 724 C CA . ARG A 1 97 ? -9.214 -5.548 -12.643 1.00 92.38 97 ARG A CA 1
ATOM 725 C C . ARG A 1 97 ? -10.534 -6.081 -12.079 1.00 92.38 97 ARG A C 1
ATOM 727 O O . ARG A 1 97 ? -11.568 -5.940 -12.724 1.00 92.38 97 ARG A O 1
ATOM 734 N N . GLN A 1 98 ? -10.518 -6.667 -10.880 1.00 92.56 98 GLN A N 1
ATOM 735 C CA . GLN A 1 98 ? -11.727 -7.174 -10.208 1.00 92.56 98 GLN A CA 1
ATOM 736 C C . GLN A 1 98 ? -12.750 -6.067 -9.925 1.00 92.56 98 GLN A C 1
ATOM 738 O O . GLN A 1 98 ? -13.952 -6.317 -9.951 1.00 92.56 98 GLN A O 1
ATOM 743 N N . LEU A 1 99 ? -12.275 -4.840 -9.707 1.00 92.88 99 LEU A N 1
ATOM 744 C CA . LEU A 1 99 ? -13.100 -3.645 -9.544 1.00 92.88 99 LEU A CA 1
ATOM 745 C C . LEU A 1 99 ? -13.642 -3.083 -10.870 1.00 92.88 99 LEU A C 1
ATOM 747 O O . LEU A 1 99 ? -14.314 -2.054 -10.860 1.00 92.88 99 LEU A O 1
ATOM 751 N N . GLY A 1 100 ? -13.390 -3.756 -11.996 1.00 92.50 100 GLY A N 1
ATOM 752 C CA . GLY A 1 100 ? -13.969 -3.426 -13.296 1.00 92.50 100 GLY A CA 1
ATOM 753 C C . GLY A 1 100 ? -13.124 -2.490 -14.156 1.00 92.50 100 GLY A C 1
ATOM 754 O O . GLY A 1 100 ? -13.660 -1.885 -15.076 1.00 92.50 100 GLY A O 1
ATOM 755 N N . ALA A 1 101 ? -11.825 -2.341 -13.880 1.00 93.25 101 ALA A N 1
ATOM 756 C CA . ALA A 1 101 ? -10.951 -1.565 -14.754 1.00 93.25 101 ALA A CA 1
ATOM 757 C C . ALA A 1 101 ? -10.743 -2.267 -16.109 1.00 93.25 101 ALA A C 1
ATOM 759 O O . ALA A 1 101 ? -10.221 -3.384 -16.166 1.00 93.25 101 ALA A O 1
ATOM 760 N N . ASP A 1 102 ? -11.077 -1.577 -17.202 1.00 91.81 102 ASP A N 1
ATOM 761 C CA . ASP A 1 102 ? -10.805 -2.044 -18.570 1.00 91.81 102 ASP A CA 1
ATOM 762 C C . ASP A 1 102 ? -9.302 -2.071 -18.871 1.00 91.81 102 ASP A C 1
ATOM 764 O O . ASP A 1 102 ? -8.805 -2.982 -19.530 1.00 91.81 102 ASP A O 1
ATOM 768 N N . TYR A 1 103 ? -8.573 -1.087 -18.340 1.00 93.19 103 TYR A N 1
ATOM 769 C CA . TYR A 1 103 ? -7.131 -0.947 -18.491 1.00 93.19 103 TYR A CA 1
ATOM 770 C C . TYR A 1 103 ? -6.469 -0.745 -17.127 1.00 93.19 103 TYR A C 1
ATOM 772 O O . TYR A 1 103 ? -6.888 0.105 -16.340 1.00 93.19 103 TYR A O 1
ATOM 780 N N . VAL A 1 104 ? -5.411 -1.504 -16.853 1.00 95.38 104 VAL A N 1
ATOM 781 C CA . VAL A 1 104 ? -4.680 -1.492 -15.587 1.00 95.38 104 VAL A CA 1
ATOM 782 C C . VAL A 1 104 ? -3.228 -1.095 -15.828 1.00 95.38 104 VAL A C 1
ATOM 784 O O . VAL A 1 104 ? -2.436 -1.849 -16.394 1.00 95.38 104 VAL A O 1
ATOM 787 N N . LEU A 1 105 ? -2.881 0.096 -15.339 1.00 95.12 105 LEU A N 1
ATOM 788 C CA . LEU A 1 105 ? -1.508 0.565 -15.192 1.00 95.12 105 LEU A CA 1
ATOM 789 C C . LEU A 1 105 ? -1.027 0.248 -13.773 1.00 95.12 105 LEU A C 1
ATOM 791 O O . LEU A 1 105 ? -1.544 0.804 -12.806 1.00 95.12 105 LEU A O 1
ATOM 795 N N . ALA A 1 106 ? -0.029 -0.619 -13.649 1.00 95.19 106 ALA A N 1
ATOM 796 C CA . ALA A 1 106 ? 0.599 -0.947 -12.376 1.00 95.19 106 ALA A CA 1
ATOM 797 C C . ALA A 1 106 ? 1.938 -0.220 -12.230 1.00 95.19 106 ALA A C 1
ATOM 799 O O . ALA A 1 106 ? 2.709 -0.137 -13.186 1.00 95.19 106 ALA A O 1
ATOM 800 N N . VAL A 1 107 ? 2.233 0.267 -11.025 1.00 94.81 107 VAL A N 1
ATOM 801 C CA . VAL A 1 107 ? 3.544 0.818 -10.667 1.00 94.81 107 VAL A CA 1
ATOM 802 C C . VAL A 1 107 ? 4.118 -0.041 -9.554 1.00 94.81 107 VAL A C 1
ATOM 804 O O . VAL A 1 107 ? 3.586 -0.061 -8.448 1.00 94.81 107 VAL A O 1
ATOM 807 N N . ASP A 1 108 ? 5.186 -0.758 -9.869 1.00 92.44 108 ASP A N 1
ATOM 808 C CA . ASP A 1 108 ? 5.886 -1.653 -8.958 1.00 92.44 108 ASP A CA 1
ATOM 809 C C . ASP A 1 108 ? 7.204 -1.004 -8.527 1.00 92.44 108 ASP A C 1
ATOM 811 O O . ASP A 1 108 ? 8.063 -0.693 -9.354 1.00 92.44 108 ASP A O 1
ATOM 815 N N . LEU A 1 109 ? 7.329 -0.770 -7.221 1.00 88.69 109 LEU A N 1
ATOM 816 C CA . LEU A 1 109 ? 8.510 -0.185 -6.582 1.00 88.69 109 LEU A CA 1
ATOM 817 C C . LEU A 1 109 ? 9.373 -1.245 -5.887 1.00 88.69 109 LEU A C 1
ATOM 819 O O . LEU A 1 109 ? 10.246 -0.896 -5.094 1.00 88.69 109 LEU A O 1
ATOM 823 N N . SER A 1 110 ? 9.115 -2.532 -6.130 1.00 82.19 110 SER A N 1
ATOM 824 C CA . SER A 1 110 ? 9.893 -3.611 -5.530 1.00 82.19 110 SER A CA 1
ATOM 825 C C . SER A 1 110 ? 11.345 -3.499 -5.985 1.00 82.19 110 SER A C 1
ATOM 827 O O . SER A 1 110 ? 11.647 -3.517 -7.180 1.00 82.19 110 SER A O 1
ATOM 829 N N . ASN A 1 111 ? 12.252 -3.355 -5.023 1.00 69.19 111 ASN A N 1
ATOM 830 C CA . ASN A 1 111 ? 13.667 -3.220 -5.310 1.00 69.19 111 ASN A CA 1
ATOM 831 C C . ASN A 1 111 ? 14.296 -4.607 -5.479 1.00 69.19 111 ASN A C 1
ATOM 833 O O . ASN A 1 111 ? 14.292 -5.411 -4.552 1.00 69.19 111 ASN A O 1
ATOM 837 N N . THR A 1 112 ? 14.843 -4.889 -6.660 1.00 58.78 112 THR A N 1
ATOM 838 C CA . THR A 1 112 ? 15.567 -6.139 -6.935 1.00 58.78 112 THR A CA 1
ATOM 839 C C . THR A 1 112 ? 17.057 -6.049 -6.606 1.00 58.78 112 THR A C 1
ATOM 841 O O . THR A 1 112 ? 17.780 -7.033 -6.775 1.00 58.78 112 THR A O 1
ATOM 844 N N . GLU A 1 113 ? 17.561 -4.885 -6.181 1.00 56.44 113 GLU A N 1
ATOM 845 C CA . GLU A 1 113 ? 18.955 -4.760 -5.771 1.00 56.44 113 GLU A CA 1
ATOM 846 C C . GLU A 1 113 ? 19.194 -5.493 -4.445 1.00 56.44 113 GLU A C 1
ATOM 848 O O . GLU A 1 113 ? 18.564 -5.229 -3.424 1.00 56.44 113 GLU A O 1
ATOM 853 N N . SER A 1 114 ? 20.121 -6.453 -4.499 1.00 48.00 114 SER A N 1
ATOM 854 C CA . SER A 1 114 ? 20.524 -7.349 -3.412 1.00 48.00 114 SER A CA 1
ATOM 855 C C . SER A 1 114 ? 20.548 -6.665 -2.038 1.00 48.00 114 SER A C 1
ATOM 857 O O . SER A 1 114 ? 21.318 -5.724 -1.830 1.00 48.00 114 SER A O 1
ATOM 859 N N . HIS A 1 115 ? 19.811 -7.211 -1.064 1.00 52.84 115 HIS A N 1
ATOM 860 C CA . HIS A 1 115 ? 19.966 -6.867 0.352 1.00 52.84 115 HIS A CA 1
ATOM 861 C C . HIS A 1 115 ? 21.327 -7.346 0.865 1.00 52.84 115 HIS A C 1
ATOM 863 O O . HIS A 1 115 ? 21.445 -8.352 1.565 1.00 52.84 115 HIS A O 1
ATOM 869 N N . VAL A 1 116 ? 22.393 -6.624 0.527 1.00 50.97 116 VAL A N 1
ATOM 870 C CA . VAL A 1 116 ? 23.640 -6.740 1.271 1.00 50.97 116 VAL A CA 1
ATOM 871 C C . VAL A 1 116 ? 23.324 -6.229 2.679 1.00 50.97 116 VAL A C 1
ATOM 873 O O . VAL A 1 116 ? 22.847 -5.097 2.802 1.00 50.97 116 VAL A O 1
ATOM 876 N N . PRO A 1 117 ? 23.535 -7.025 3.746 1.00 51.31 117 PRO A N 1
ATOM 877 C CA . PRO A 1 117 ? 23.339 -6.535 5.102 1.00 51.31 117 PRO A CA 1
ATOM 878 C C . PRO A 1 117 ? 24.138 -5.241 5.270 1.00 51.31 117 PRO A C 1
ATOM 880 O O . PRO A 1 117 ? 25.290 -5.184 4.814 1.00 51.31 117 PRO A O 1
ATOM 883 N N . PRO A 1 118 ? 23.551 -4.185 5.862 1.00 51.34 118 PRO A N 1
ATOM 884 C CA . PRO A 1 118 ? 24.213 -2.896 5.947 1.00 51.34 118 PRO A CA 1
ATOM 885 C C . PRO A 1 118 ? 25.572 -3.075 6.630 1.00 51.34 118 PRO A C 1
ATOM 887 O O . PRO A 1 118 ? 25.666 -3.383 7.818 1.00 51.34 118 PRO A O 1
ATOM 890 N N . ARG A 1 119 ? 26.665 -2.895 5.877 1.00 48.09 119 ARG A N 1
ATOM 891 C CA . ARG A 1 119 ? 28.018 -2.868 6.440 1.00 48.09 119 ARG A CA 1
ATOM 892 C C . ARG A 1 119 ? 28.133 -1.617 7.300 1.00 48.09 119 ARG A C 1
ATOM 894 O O . ARG A 1 119 ? 28.484 -0.579 6.756 1.00 48.09 119 ARG A O 1
ATOM 901 N N . ARG A 1 120 ? 27.836 -1.721 8.606 1.00 52.97 120 ARG A N 1
ATOM 902 C CA . ARG A 1 120 ? 27.946 -0.673 9.652 1.00 52.97 120 ARG A CA 1
ATOM 903 C C . ARG A 1 120 ? 28.701 0.587 9.200 1.00 52.97 120 ARG A C 1
ATOM 905 O O . ARG A 1 120 ? 29.885 0.700 9.490 1.00 52.97 120 ARG A O 1
ATOM 912 N N . HIS A 1 121 ? 28.046 1.536 8.535 1.00 41.78 121 HIS A N 1
ATOM 913 C CA . HIS A 1 121 ? 28.656 2.822 8.199 1.00 41.78 121 HIS A CA 1
ATOM 914 C C . HIS A 1 121 ? 27.596 3.913 8.069 1.00 41.78 121 HIS A C 1
ATOM 916 O O . HIS A 1 121 ? 26.599 3.738 7.383 1.00 41.78 121 HIS A O 1
ATOM 922 N N . GLY A 1 122 ? 27.899 5.059 8.687 1.00 42.56 122 GLY A N 1
ATOM 923 C CA . GLY A 1 122 ? 27.391 6.370 8.287 1.00 42.56 122 GLY A CA 1
ATOM 924 C C . GLY A 1 122 ? 26.077 6.801 8.930 1.00 42.56 122 GLY A C 1
ATOM 925 O O . GLY A 1 122 ? 25.014 6.307 8.594 1.00 42.56 122 GLY A O 1
ATOM 926 N N . ARG A 1 123 ? 26.155 7.792 9.825 1.00 52.00 123 ARG A N 1
ATOM 927 C CA . ARG A 1 123 ? 24.996 8.552 10.322 1.00 52.00 123 ARG A CA 1
ATOM 928 C C . ARG A 1 123 ? 24.304 9.258 9.150 1.00 52.00 123 ARG A C 1
ATOM 930 O O . ARG A 1 123 ? 24.987 9.969 8.416 1.00 52.00 123 ARG A O 1
ATOM 937 N N . THR A 1 124 ? 22.978 9.188 9.060 1.00 47.09 124 THR A N 1
ATOM 938 C CA . THR A 1 124 ? 22.187 10.003 8.126 1.00 47.09 124 THR A CA 1
ATOM 939 C C . THR A 1 124 ? 20.965 10.613 8.822 1.00 47.09 124 THR A C 1
ATOM 941 O O . THR A 1 124 ? 20.089 9.919 9.320 1.00 47.09 124 THR A O 1
ATOM 944 N N . GLY A 1 125 ? 20.927 11.950 8.851 1.00 51.22 125 GLY A N 1
ATOM 945 C CA . GLY A 1 125 ? 19.720 12.765 9.044 1.00 51.22 125 GLY A CA 1
ATOM 946 C C . GLY A 1 125 ? 19.138 12.901 10.469 1.00 51.22 125 GLY A C 1
ATOM 947 O O . GLY A 1 125 ? 19.190 11.977 11.274 1.00 51.22 125 GLY A O 1
ATOM 948 N N . PRO A 1 126 ? 18.527 14.056 10.808 1.00 44.62 126 PRO A N 1
ATOM 949 C CA . PRO A 1 126 ? 17.811 14.251 12.064 1.00 44.62 126 PRO A CA 1
ATOM 950 C C . PRO A 1 126 ? 16.343 13.813 11.914 1.00 44.62 126 PRO A C 1
ATOM 952 O O . PRO A 1 126 ? 15.437 14.642 11.970 1.00 44.62 126 PRO A O 1
ATOM 955 N N . LEU A 1 127 ? 16.084 12.518 11.709 1.00 53.19 127 LEU A N 1
ATOM 956 C CA . LEU A 1 127 ? 14.722 11.973 11.734 1.00 53.19 127 LEU A CA 1
ATOM 957 C C . LEU A 1 127 ? 14.571 10.929 12.839 1.00 53.19 127 LEU A C 1
ATOM 959 O O . LEU A 1 127 ? 15.441 10.103 13.068 1.00 53.19 127 LEU A O 1
ATOM 963 N N . SER A 1 128 ? 13.461 11.071 13.567 1.00 54.41 128 SER A N 1
ATOM 964 C CA . SER A 1 128 ? 13.135 10.522 14.888 1.00 54.41 128 SER A CA 1
ATOM 965 C C . SER A 1 128 ? 13.966 9.320 15.365 1.00 54.41 128 SER A C 1
ATOM 967 O O . SER A 1 128 ? 13.967 8.268 14.735 1.00 54.41 128 SER A O 1
ATOM 969 N N . LYS A 1 129 ? 14.543 9.439 16.571 1.00 57.19 129 LYS A N 1
ATOM 970 C CA . LYS A 1 129 ? 15.257 8.369 17.302 1.00 57.19 129 LYS A CA 1
ATOM 971 C C . LYS A 1 129 ? 14.582 6.985 17.241 1.00 57.19 129 LYS A C 1
ATOM 973 O O . LYS A 1 129 ? 15.267 5.983 17.371 1.00 57.19 129 LYS A O 1
ATOM 978 N N . ALA A 1 130 ? 13.257 6.931 17.073 1.00 59.31 130 ALA A N 1
ATOM 979 C CA . ALA A 1 130 ? 12.492 5.697 16.909 1.00 59.31 130 ALA A CA 1
ATOM 980 C C . ALA A 1 130 ? 12.806 4.964 15.591 1.00 59.31 130 ALA A C 1
ATOM 982 O O . ALA A 1 130 ? 13.097 3.776 15.630 1.00 59.31 130 ALA A O 1
ATOM 983 N N . VAL A 1 131 ? 12.816 5.666 14.452 1.00 60.59 131 VAL A N 1
ATOM 984 C CA . VAL A 1 131 ? 13.145 5.092 13.131 1.00 60.59 131 VAL A CA 1
ATOM 985 C C . VAL A 1 131 ? 14.611 4.652 13.084 1.00 60.59 131 VAL A C 1
ATOM 987 O O . VAL A 1 131 ? 14.912 3.556 12.619 1.00 60.59 131 VAL A O 1
ATOM 990 N N . GLU A 1 132 ? 15.513 5.451 13.660 1.00 61.62 132 GLU A N 1
ATOM 991 C CA . GLU A 1 132 ? 16.933 5.094 13.785 1.00 61.62 132 GLU A CA 1
ATOM 992 C C . GLU A 1 132 ? 17.140 3.848 14.671 1.00 61.62 132 GLU A C 1
ATOM 994 O O . GLU A 1 132 ? 17.980 3.000 14.372 1.00 61.62 132 GLU A O 1
ATOM 999 N N . LEU A 1 133 ? 16.360 3.697 15.750 1.00 61.12 133 LEU A N 1
ATOM 1000 C CA . LEU A 1 133 ? 16.421 2.526 16.629 1.00 61.12 133 LEU A CA 1
ATOM 1001 C C . LEU A 1 133 ? 15.937 1.250 15.927 1.00 61.12 133 LEU A C 1
ATOM 1003 O O . LEU A 1 133 ? 16.541 0.197 16.126 1.00 61.12 133 LEU A O 1
ATOM 1007 N N . VAL A 1 134 ? 14.884 1.351 15.106 1.00 61.16 134 VAL A N 1
ATOM 1008 C CA . VAL A 1 134 ? 14.373 0.238 14.287 1.00 61.16 134 VAL A CA 1
ATOM 1009 C C . VAL A 1 134 ? 15.461 -0.246 13.335 1.00 61.16 134 VAL A C 1
ATOM 1011 O O . VAL A 1 134 ? 15.847 -1.409 13.377 1.00 61.16 134 VAL A O 1
ATOM 1014 N N . GLN A 1 135 ? 16.007 0.666 12.528 1.00 62.34 135 GLN A N 1
ATOM 1015 C CA . GLN A 1 135 ? 16.963 0.329 11.473 1.00 62.34 135 GLN A CA 1
ATOM 1016 C C . GLN A 1 135 ? 18.306 -0.185 12.001 1.00 62.34 135 GLN A C 1
ATOM 1018 O O . GLN A 1 135 ? 18.990 -0.939 11.317 1.00 62.34 135 GLN A O 1
ATOM 1023 N N . ARG A 1 136 ? 18.698 0.202 13.221 1.00 63.69 136 ARG A N 1
ATOM 1024 C CA . ARG A 1 136 ? 19.940 -0.267 13.857 1.00 63.69 136 ARG A CA 1
ATOM 1025 C C . ARG A 1 136 ? 19.839 -1.670 14.461 1.00 63.69 136 ARG A C 1
ATOM 1027 O O . ARG A 1 136 ? 20.854 -2.173 14.943 1.00 63.69 136 ARG A O 1
ATOM 1034 N N . ASN A 1 137 ? 18.653 -2.275 14.495 1.00 68.12 137 ASN A N 1
ATOM 1035 C CA . ASN A 1 137 ? 18.462 -3.611 15.043 1.00 68.12 137 ASN A CA 1
ATOM 1036 C C . ASN A 1 137 ? 18.663 -4.674 13.951 1.00 68.12 137 ASN A C 1
ATOM 1038 O O . ASN A 1 137 ? 17.931 -4.696 12.967 1.00 68.12 137 ASN A O 1
ATOM 1042 N N . GLU A 1 138 ? 19.600 -5.601 14.152 1.00 72.50 138 GLU A N 1
ATOM 1043 C CA . GLU A 1 138 ? 19.833 -6.738 13.242 1.00 72.50 138 GLU A CA 1
ATOM 1044 C C . GLU A 1 138 ? 18.550 -7.561 13.004 1.00 72.50 138 GLU A C 1
ATOM 1046 O O . GLU A 1 138 ? 18.311 -8.053 11.904 1.00 72.50 138 GLU A O 1
ATOM 1051 N N . MET A 1 139 ? 17.670 -7.651 14.011 1.00 77.25 139 MET A N 1
ATOM 1052 C CA . MET A 1 139 ? 16.371 -8.322 13.885 1.00 77.25 139 MET A CA 1
ATOM 1053 C C . MET A 1 139 ? 15.455 -7.630 12.870 1.00 77.25 139 MET A C 1
ATOM 1055 O O . MET A 1 139 ? 14.745 -8.303 12.130 1.00 77.25 139 MET A O 1
ATOM 1059 N N . TRP A 1 140 ? 15.471 -6.295 12.814 1.00 77.06 140 TRP A N 1
ATOM 1060 C CA . TRP A 1 140 ? 14.691 -5.558 11.822 1.00 77.06 140 TRP A CA 1
ATOM 1061 C C . TRP A 1 140 ? 15.156 -5.897 10.409 1.00 77.06 140 TRP A C 1
ATOM 1063 O O . TRP A 1 140 ? 14.318 -6.153 9.554 1.00 77.06 140 TRP A O 1
ATOM 1073 N N . TRP A 1 141 ? 16.471 -5.957 10.177 1.00 77.38 141 TRP A N 1
ATOM 1074 C CA . TRP A 1 141 ? 17.002 -6.313 8.863 1.00 77.38 141 TRP A CA 1
ATOM 1075 C C . TRP A 1 141 ? 16.549 -7.710 8.425 1.00 77.38 141 TRP A C 1
ATOM 1077 O O . TRP A 1 141 ? 16.066 -7.860 7.307 1.00 77.38 141 TRP A O 1
ATOM 1087 N N . VAL A 1 142 ? 16.631 -8.713 9.310 1.00 81.62 142 VAL A N 1
ATOM 1088 C CA . VAL A 1 142 ? 16.168 -10.079 8.999 1.00 81.62 142 VAL A CA 1
ATOM 1089 C C . VAL A 1 142 ? 14.673 -10.094 8.677 1.00 81.62 142 VAL A C 1
ATOM 1091 O O . VAL A 1 142 ? 14.259 -10.733 7.710 1.00 81.62 142 VAL A O 1
ATOM 1094 N N . LEU A 1 143 ? 13.858 -9.391 9.466 1.00 82.62 143 LEU A N 1
ATOM 1095 C CA . LEU A 1 143 ? 12.409 -9.344 9.268 1.00 82.62 143 LEU A CA 1
ATOM 1096 C C . LEU A 1 143 ? 12.030 -8.604 7.982 1.00 82.62 143 LEU A C 1
ATOM 1098 O O . LEU A 1 143 ? 11.199 -9.110 7.235 1.00 82.62 143 LEU A O 1
ATOM 1102 N N . ALA A 1 144 ? 12.669 -7.470 7.693 1.00 79.25 144 ALA A N 1
ATOM 1103 C CA . ALA A 1 144 ? 12.468 -6.717 6.459 1.00 79.25 144 ALA A CA 1
ATOM 1104 C C . ALA A 1 144 ? 12.867 -7.550 5.233 1.00 79.25 144 ALA A C 1
ATOM 1106 O O . ALA A 1 144 ? 12.037 -7.765 4.362 1.00 79.25 144 ALA A O 1
ATOM 1107 N N . ALA A 1 145 ? 14.068 -8.140 5.231 1.00 81.50 145 ALA A N 1
ATOM 1108 C CA . ALA A 1 145 ? 14.519 -8.998 4.135 1.00 81.50 145 ALA A CA 1
ATOM 1109 C C . ALA A 1 145 ? 13.603 -10.219 3.933 1.00 81.50 145 ALA A C 1
ATOM 1111 O O . ALA A 1 145 ? 13.368 -10.644 2.807 1.00 81.50 145 ALA A O 1
ATOM 1112 N N . THR A 1 146 ? 13.062 -10.790 5.015 1.00 85.00 146 THR A N 1
ATOM 1113 C CA . THR A 1 146 ? 12.098 -11.899 4.916 1.00 85.00 146 THR A CA 1
ATOM 1114 C C . THR A 1 146 ? 10.771 -11.439 4.318 1.00 85.00 146 THR A C 1
ATOM 1116 O O . THR A 1 146 ? 10.216 -12.139 3.472 1.00 85.00 146 THR A O 1
ATOM 1119 N N . LEU A 1 147 ? 10.260 -10.276 4.742 1.00 85.75 147 LEU A N 1
ATOM 1120 C CA . LEU A 1 147 ? 9.072 -9.677 4.138 1.00 85.75 147 LEU A CA 1
ATOM 1121 C C . LEU A 1 147 ? 9.303 -9.429 2.647 1.00 85.75 147 LEU A C 1
ATOM 1123 O O . LEU A 1 147 ? 8.450 -9.824 1.864 1.00 85.75 147 LEU A O 1
ATOM 1127 N N . ASP A 1 148 ? 10.463 -8.900 2.258 1.00 84.75 148 ASP A N 1
ATOM 1128 C CA . ASP A 1 148 ? 10.820 -8.657 0.857 1.00 84.75 148 ASP A CA 1
ATOM 1129 C C . ASP A 1 148 ? 10.835 -9.953 0.025 1.00 84.75 148 ASP A C 1
ATOM 1131 O O . ASP A 1 148 ? 10.289 -9.987 -1.075 1.00 84.75 148 ASP A O 1
ATOM 1135 N N . VAL A 1 149 ? 11.362 -11.068 0.552 1.00 86.56 149 VAL A N 1
ATOM 1136 C CA . VAL A 1 149 ? 11.277 -12.373 -0.140 1.00 86.56 149 VAL A CA 1
ATOM 1137 C C . VAL A 1 149 ? 9.822 -12.793 -0.365 1.00 86.56 149 VAL A C 1
ATOM 1139 O O . VAL A 1 149 ? 9.466 -13.239 -1.456 1.00 86.56 149 VAL A O 1
ATOM 1142 N N . ILE A 1 150 ? 8.973 -12.655 0.657 1.00 89.50 150 ILE A N 1
ATOM 1143 C CA . ILE A 1 150 ? 7.559 -13.044 0.576 1.00 89.50 150 ILE A CA 1
ATOM 1144 C C . ILE A 1 150 ? 6.801 -12.135 -0.397 1.00 89.50 150 ILE A C 1
ATOM 1146 O O . ILE A 1 150 ? 6.025 -12.628 -1.217 1.00 89.50 150 ILE A O 1
ATOM 1150 N N . THR A 1 151 ? 7.014 -10.819 -0.329 1.00 89.69 151 THR A N 1
ATOM 1151 C CA . THR A 1 151 ? 6.326 -9.846 -1.185 1.00 89.69 151 THR A CA 1
ATOM 1152 C C . THR A 1 151 ? 6.722 -10.025 -2.648 1.00 89.69 151 THR A C 1
ATOM 1154 O O . THR A 1 151 ? 5.836 -10.034 -3.504 1.00 89.69 151 THR A O 1
ATOM 1157 N N . LEU A 1 152 ? 8.007 -10.265 -2.939 1.00 88.50 152 LEU A N 1
ATOM 1158 C CA . LEU A 1 152 ? 8.496 -10.563 -4.288 1.00 88.50 152 LEU A CA 1
ATOM 1159 C C . LEU A 1 152 ? 7.892 -11.861 -4.832 1.00 88.50 152 LEU A C 1
ATOM 1161 O O . LEU A 1 152 ? 7.396 -11.877 -5.959 1.00 88.50 152 LEU A O 1
ATOM 1165 N N . GLN A 1 153 ? 7.846 -12.924 -4.023 1.00 89.69 153 GLN A N 1
ATOM 1166 C CA . GLN A 1 153 ? 7.213 -14.182 -4.425 1.00 89.69 153 GLN A CA 1
ATOM 1167 C C . GLN A 1 153 ? 5.717 -13.990 -4.724 1.00 89.69 153 GLN A C 1
ATOM 1169 O O . GLN A 1 153 ? 5.212 -14.481 -5.735 1.00 89.69 153 GLN A O 1
ATOM 1174 N N . ASN A 1 154 ? 4.991 -13.276 -3.858 1.00 91.25 154 ASN A N 1
ATOM 1175 C CA . ASN A 1 154 ? 3.574 -12.980 -4.072 1.00 91.25 154 ASN A CA 1
ATOM 1176 C C . ASN A 1 154 ? 3.361 -12.168 -5.353 1.00 91.25 154 ASN A C 1
ATOM 1178 O O . ASN A 1 154 ? 2.478 -12.495 -6.145 1.00 91.25 154 ASN A O 1
ATOM 1182 N N . MET A 1 155 ? 4.200 -11.160 -5.590 1.00 90.44 155 MET A N 1
ATOM 1183 C CA . MET A 1 155 ? 4.154 -10.331 -6.790 1.00 90.44 155 MET A CA 1
ATOM 1184 C C . MET A 1 155 ? 4.336 -11.162 -8.066 1.00 90.44 155 MET A C 1
ATOM 1186 O O . MET A 1 155 ? 3.551 -11.020 -9.003 1.00 90.44 155 MET A O 1
ATOM 1190 N N . GLU A 1 156 ? 5.312 -12.074 -8.100 1.00 90.88 156 GLU A N 1
ATOM 1191 C CA . GLU A 1 156 ? 5.515 -12.987 -9.234 1.00 90.88 156 GLU A CA 1
ATOM 1192 C C . GLU A 1 156 ? 4.291 -13.878 -9.484 1.00 90.88 156 GLU A C 1
ATOM 1194 O O . GLU A 1 156 ? 3.862 -14.041 -10.630 1.00 90.88 156 GLU A O 1
ATOM 1199 N N . MET A 1 157 ? 3.682 -14.414 -8.420 1.00 92.12 157 MET A N 1
ATOM 1200 C CA . MET A 1 157 ? 2.484 -15.251 -8.534 1.00 92.12 157 MET A CA 1
ATOM 1201 C C . MET A 1 157 ? 1.282 -14.482 -9.090 1.00 92.12 157 MET A C 1
ATOM 1203 O O . MET A 1 157 ? 0.561 -15.015 -9.937 1.00 92.12 157 MET A O 1
ATOM 1207 N N . VAL A 1 158 ? 1.052 -13.250 -8.627 1.00 92.44 158 VAL A N 1
ATOM 1208 C CA . VAL A 1 158 ? -0.055 -12.410 -9.110 1.00 92.44 158 VAL A CA 1
ATOM 1209 C C . VAL A 1 158 ? 0.204 -11.966 -10.552 1.00 92.44 158 VAL A C 1
ATOM 1211 O O . VAL A 1 158 ? -0.712 -12.007 -11.375 1.00 92.44 158 VAL A O 1
ATOM 1214 N N . LEU A 1 159 ? 1.450 -11.622 -10.892 1.00 93.12 159 LEU A N 1
ATOM 1215 C CA . LEU A 1 159 ? 1.844 -11.226 -12.246 1.00 93.12 159 LEU A CA 1
ATOM 1216 C C . LEU A 1 159 ? 1.642 -12.360 -13.257 1.00 93.12 159 LEU A C 1
ATOM 1218 O O . LEU A 1 159 ? 1.158 -12.111 -14.358 1.00 93.12 159 LEU A O 1
ATOM 1222 N N . ALA A 1 160 ? 1.959 -13.602 -12.879 1.00 93.38 160 ALA A N 1
ATOM 1223 C CA . ALA A 1 160 ? 1.752 -14.772 -13.731 1.00 93.38 160 ALA A CA 1
ATOM 1224 C C . ALA A 1 160 ? 0.266 -15.091 -13.971 1.00 93.38 160 ALA A C 1
ATOM 1226 O O . ALA A 1 160 ? -0.086 -15.627 -15.020 1.00 93.38 160 ALA A O 1
ATOM 1227 N N . GLN A 1 161 ? -0.606 -14.783 -13.006 1.00 91.50 161 GLN A N 1
ATOM 1228 C CA . GLN A 1 161 ? -2.033 -15.113 -13.077 1.00 91.50 161 GLN A CA 1
ATOM 1229 C C . GLN A 1 161 ? -2.887 -14.010 -13.708 1.00 91.50 161 GLN A C 1
ATOM 1231 O O . GLN A 1 161 ? -3.850 -14.311 -14.407 1.00 91.50 161 GLN A O 1
ATOM 1236 N N . SER A 1 162 ? -2.576 -12.742 -13.440 1.00 92.19 162 SER A N 1
ATOM 1237 C CA . SER A 1 162 ? -3.429 -11.611 -13.819 1.00 92.19 162 SER A CA 1
ATOM 1238 C C . SER A 1 162 ? -2.601 -10.371 -14.173 1.00 92.19 162 SER A C 1
ATOM 1240 O O . SER A 1 162 ? -2.753 -9.345 -13.507 1.00 92.19 162 SER A O 1
ATOM 1242 N N . PRO A 1 163 ? -1.734 -10.426 -15.200 1.00 94.25 163 PRO A N 1
ATOM 1243 C CA . PRO A 1 163 ? -0.831 -9.325 -15.516 1.00 94.25 163 PRO A CA 1
ATOM 1244 C C . PRO A 1 163 ? -1.585 -8.006 -15.785 1.00 94.25 163 PRO A C 1
ATOM 1246 O O . PRO A 1 163 ? -2.692 -8.015 -16.341 1.00 94.25 163 PRO A O 1
ATOM 1249 N N . PRO A 1 164 ? -1.009 -6.854 -15.395 1.00 95.44 164 PRO A N 1
ATOM 1250 C CA . PRO A 1 164 ? -1.528 -5.552 -15.793 1.00 95.44 164 PRO A CA 1
ATOM 1251 C C . PRO A 1 164 ? -1.273 -5.319 -17.288 1.00 95.44 164 PRO A C 1
ATOM 1253 O O . PRO A 1 164 ? -0.400 -5.951 -17.884 1.00 95.44 164 PRO A O 1
ATOM 1256 N N . ASP A 1 165 ? -1.994 -4.375 -17.890 1.00 94.62 165 ASP A N 1
ATOM 1257 C CA . ASP A 1 165 ? -1.781 -4.017 -19.300 1.00 94.62 165 ASP A CA 1
ATOM 1258 C C . ASP A 1 165 ? -0.454 -3.277 -19.499 1.00 94.62 165 ASP A C 1
ATOM 1260 O O . ASP A 1 165 ? 0.213 -3.423 -20.523 1.00 94.62 165 ASP A O 1
ATOM 1264 N N . LEU A 1 166 ? -0.045 -2.502 -18.493 1.00 94.12 166 LEU A N 1
ATOM 1265 C CA . LEU A 1 166 ? 1.264 -1.866 -18.446 1.00 94.12 166 LEU A CA 1
ATOM 1266 C C . LEU A 1 166 ? 1.814 -1.916 -17.021 1.00 94.12 166 LEU A C 1
ATOM 1268 O O . LEU A 1 166 ? 1.169 -1.452 -16.083 1.00 94.12 166 LEU A O 1
ATOM 1272 N N . LEU A 1 167 ? 3.018 -2.467 -16.870 1.00 93.50 167 LEU A N 1
ATOM 1273 C CA . LEU A 1 167 ? 3.766 -2.489 -15.616 1.00 93.50 167 LEU A CA 1
ATOM 1274 C C . LEU A 1 167 ? 4.935 -1.506 -15.708 1.00 93.50 167 LEU A C 1
ATOM 1276 O O . LEU A 1 167 ? 5.828 -1.679 -16.536 1.00 93.50 167 LEU A O 1
ATOM 1280 N N . LEU A 1 168 ? 4.942 -0.494 -14.845 1.00 94.00 168 LEU A N 1
ATOM 1281 C CA . LEU A 1 168 ? 6.050 0.443 -14.693 1.00 94.00 168 LEU A CA 1
ATOM 1282 C C . LEU A 1 168 ? 6.895 0.059 -13.490 1.00 94.00 168 LEU A C 1
ATOM 1284 O O . LEU A 1 168 ? 6.369 -0.141 -12.398 1.00 94.00 168 LEU A O 1
ATOM 1288 N N . ARG A 1 169 ? 8.211 0.021 -13.695 1.00 92.75 169 ARG A N 1
ATOM 1289 C CA . ARG A 1 169 ? 9.210 -0.207 -12.649 1.00 92.75 169 ARG A CA 1
ATOM 1290 C C . ARG A 1 169 ? 10.211 0.943 -12.642 1.00 92.75 169 ARG A C 1
ATOM 1292 O O . ARG A 1 169 ? 11.187 0.893 -13.387 1.00 92.75 169 ARG A O 1
ATOM 1299 N N . PRO A 1 170 ? 9.942 2.017 -11.882 1.00 93.38 170 PRO A N 1
ATOM 1300 C CA . PRO A 1 170 ? 10.874 3.125 -11.752 1.00 93.38 170 PRO A CA 1
ATOM 1301 C C . PRO A 1 170 ? 12.216 2.678 -11.165 1.00 93.38 170 PRO A C 1
ATOM 1303 O O . PRO A 1 170 ? 12.259 1.920 -10.198 1.00 93.38 170 PRO A O 1
ATOM 1306 N N . GLU A 1 171 ? 13.314 3.199 -11.709 1.00 90.50 171 GLU A N 1
ATOM 1307 C CA . GLU A 1 171 ? 14.662 2.954 -11.187 1.00 90.50 171 GLU A CA 1
ATOM 1308 C C . GLU A 1 171 ? 14.884 3.751 -9.892 1.00 90.50 171 GLU A C 1
ATOM 1310 O O . GLU A 1 171 ? 15.350 4.889 -9.904 1.00 90.50 171 GLU A O 1
ATOM 1315 N N . ILE A 1 172 ? 14.516 3.160 -8.753 1.00 88.06 172 ILE A N 1
ATOM 1316 C CA . ILE A 1 172 ? 14.659 3.780 -7.424 1.00 88.06 172 ILE A CA 1
ATOM 1317 C C . ILE A 1 172 ? 16.033 3.535 -6.771 1.00 88.06 172 ILE A C 1
ATOM 1319 O O . ILE A 1 172 ? 16.299 4.051 -5.684 1.00 88.06 172 ILE A O 1
ATOM 1323 N N . GLY A 1 173 ? 16.918 2.769 -7.421 1.00 85.06 173 GLY A N 1
ATOM 1324 C CA . GLY A 1 173 ? 18.261 2.445 -6.929 1.00 85.06 173 GLY A CA 1
ATOM 1325 C C . GLY A 1 173 ? 18.227 1.862 -5.516 1.00 85.06 173 GLY A C 1
ATOM 1326 O O . GLY A 1 173 ? 17.486 0.931 -5.237 1.00 85.06 173 GLY A O 1
ATOM 1327 N N . THR A 1 174 ? 18.981 2.453 -4.590 1.00 82.31 174 THR A N 1
ATOM 1328 C CA . THR A 1 174 ? 19.106 1.982 -3.198 1.00 82.31 174 THR A CA 1
ATOM 1329 C C . THR A 1 174 ? 18.170 2.678 -2.203 1.00 82.31 174 THR A C 1
ATOM 1331 O O . THR A 1 174 ? 18.457 2.681 -1.007 1.00 82.31 174 THR A O 1
ATOM 1334 N N . ILE A 1 175 ? 17.102 3.343 -2.660 1.00 82.94 175 ILE A N 1
ATOM 1335 C CA . ILE A 1 175 ? 16.147 4.000 -1.751 1.00 82.94 175 ILE A CA 1
ATOM 1336 C C . ILE A 1 175 ? 15.456 2.927 -0.898 1.00 82.94 175 ILE A C 1
ATOM 1338 O O . ILE A 1 175 ? 14.743 2.070 -1.416 1.00 82.94 175 ILE A O 1
ATOM 1342 N N . GLY A 1 176 ? 15.680 2.974 0.416 1.00 77.81 176 GLY A N 1
ATOM 1343 C CA . GLY A 1 176 ? 15.051 2.072 1.376 1.00 77.81 176 GLY A CA 1
ATOM 1344 C C . GLY A 1 176 ? 13.682 2.557 1.861 1.00 77.81 176 GLY A C 1
ATOM 1345 O O . GLY A 1 176 ? 13.333 3.733 1.750 1.00 77.81 176 GLY A O 1
ATOM 1346 N N . LEU A 1 177 ? 12.939 1.652 2.506 1.00 76.38 177 LEU A N 1
ATOM 1347 C CA . LEU A 1 177 ? 11.574 1.859 3.022 1.00 76.38 177 LEU A CA 1
ATOM 1348 C C . LEU A 1 177 ? 11.389 3.115 3.901 1.00 76.38 177 LEU A C 1
ATOM 1350 O O . LEU A 1 177 ? 10.300 3.676 3.977 1.00 76.38 177 LEU A O 1
ATOM 1354 N N . PHE A 1 178 ? 12.447 3.568 4.573 1.00 77.19 178 PHE A N 1
ATOM 1355 C CA . PHE A 1 178 ? 12.412 4.706 5.495 1.00 77.19 178 PHE A CA 1
ATOM 1356 C C . PHE A 1 178 ? 13.327 5.868 5.080 1.00 77.19 178 PHE A C 1
ATOM 1358 O O . PHE A 1 178 ? 13.559 6.785 5.875 1.00 77.19 178 PHE A O 1
ATOM 1365 N N . ASP A 1 179 ? 13.824 5.879 3.840 1.00 79.25 179 ASP A N 1
ATOM 1366 C CA . ASP A 1 179 ? 14.659 6.957 3.295 1.00 79.25 179 ASP A CA 1
ATOM 1367 C C . ASP A 1 179 ? 13.828 8.185 2.881 1.00 79.25 179 ASP A C 1
ATOM 1369 O O . ASP A 1 179 ? 13.977 8.738 1.793 1.00 79.25 179 ASP A O 1
ATOM 1373 N N . PHE A 1 180 ? 12.973 8.687 3.778 1.00 83.88 180 PHE A N 1
ATOM 1374 C CA . PHE A 1 180 ? 12.076 9.822 3.507 1.00 83.88 180 PHE A CA 1
ATOM 1375 C C . PHE A 1 180 ? 12.809 11.100 3.066 1.00 83.88 180 PHE A C 1
ATOM 1377 O O . PHE A 1 180 ? 12.217 11.975 2.444 1.00 83.88 180 PHE A O 1
ATOM 1384 N N . HIS A 1 181 ? 14.100 11.224 3.379 1.00 84.56 181 HIS A N 1
ATOM 1385 C CA . HIS A 1 181 ? 14.943 12.345 2.967 1.00 84.56 181 HIS A CA 1
ATOM 1386 C C . HIS A 1 181 ? 15.301 12.330 1.470 1.00 84.56 181 HIS A C 1
ATOM 1388 O O . HIS A 1 181 ? 15.669 13.375 0.943 1.00 84.56 181 HIS A O 1
ATOM 1394 N N . ARG A 1 182 ? 15.166 11.182 0.792 1.00 87.12 182 ARG A N 1
ATOM 1395 C CA . ARG A 1 182 ? 15.462 10.983 -0.639 1.00 87.12 182 ARG A CA 1
ATOM 1396 C C . ARG A 1 182 ? 14.212 11.071 -1.518 1.00 87.12 182 ARG A C 1
ATOM 1398 O O . ARG A 1 182 ? 14.217 10.627 -2.663 1.00 87.12 182 ARG A O 1
ATOM 1405 N N . TRP A 1 183 ? 13.118 11.641 -1.007 1.00 92.31 183 TRP A N 1
ATOM 1406 C CA . TRP A 1 183 ? 11.835 11.668 -1.717 1.00 92.31 183 TRP A CA 1
ATOM 1407 C C . TRP A 1 183 ? 11.918 12.360 -3.090 1.00 92.31 183 TRP A C 1
ATOM 1409 O O . TRP A 1 183 ? 11.218 11.947 -4.013 1.00 92.31 183 TRP A O 1
ATOM 1419 N N . GLN A 1 184 ? 12.790 13.365 -3.271 1.00 94.75 184 GLN A N 1
ATOM 1420 C CA . GLN A 1 184 ? 12.972 14.010 -4.578 1.00 94.75 184 GLN A CA 1
ATOM 1421 C C . GLN A 1 184 ? 13.576 13.067 -5.628 1.00 94.75 184 GLN A C 1
ATOM 1423 O O . GLN A 1 184 ? 13.197 13.144 -6.799 1.00 94.75 184 GLN A O 1
ATOM 1428 N N . GLU A 1 185 ? 14.491 12.180 -5.224 1.00 93.00 185 GLU A N 1
ATOM 1429 C CA . GLU A 1 185 ? 15.065 11.159 -6.108 1.00 93.00 185 GLU A CA 1
ATOM 1430 C C . GLU A 1 185 ? 13.959 10.205 -6.576 1.00 93.00 185 GLU A C 1
ATOM 1432 O O . GLU A 1 185 ? 13.775 10.025 -7.778 1.00 93.00 185 GLU A O 1
ATOM 1437 N N . GLY A 1 186 ? 13.139 9.701 -5.643 1.00 92.31 186 GLY A N 1
ATOM 1438 C CA . GLY A 1 186 ? 12.008 8.820 -5.958 1.00 92.31 186 GLY A CA 1
ATOM 1439 C C . GLY A 1 186 ? 10.975 9.462 -6.894 1.00 92.31 186 GLY A C 1
ATOM 1440 O O . GLY A 1 186 ? 10.549 8.846 -7.870 1.00 92.31 186 GLY A O 1
ATOM 1441 N N . VAL A 1 187 ? 10.616 10.733 -6.668 1.00 95.38 187 VAL A N 1
ATOM 1442 C CA . VAL A 1 187 ? 9.712 11.478 -7.569 1.00 95.38 187 VAL A CA 1
ATOM 1443 C C . VAL A 1 187 ? 10.315 11.630 -8.968 1.00 95.38 187 VAL A C 1
ATOM 1445 O O . VAL A 1 187 ? 9.600 11.513 -9.965 1.00 95.38 187 VAL A O 1
ATOM 1448 N N . SER A 1 188 ? 11.622 11.881 -9.062 1.00 96.12 188 SER A N 1
ATOM 1449 C CA . SER A 1 188 ? 12.317 12.040 -10.345 1.00 96.12 188 SER A CA 1
ATOM 1450 C C . SER A 1 188 ? 12.392 10.719 -11.116 1.00 96.12 188 SER A C 1
ATOM 1452 O O . SER A 1 188 ? 12.137 10.702 -12.324 1.00 96.12 188 SER A O 1
ATOM 1454 N N . ALA A 1 189 ? 12.652 9.609 -10.419 1.00 94.56 189 ALA A N 1
ATOM 1455 C CA . ALA A 1 189 ? 12.614 8.263 -10.985 1.00 94.56 189 ALA A CA 1
ATOM 1456 C C . ALA A 1 189 ? 11.220 7.929 -11.536 1.00 94.56 189 ALA A C 1
ATOM 1458 O O . ALA A 1 189 ? 11.093 7.498 -12.681 1.00 94.56 189 ALA A O 1
ATOM 1459 N N . GLY A 1 190 ? 10.161 8.225 -10.771 1.00 94.81 190 GLY A N 1
ATOM 1460 C CA . GLY A 1 190 ? 8.778 8.036 -11.214 1.00 94.81 190 GLY A CA 1
ATOM 1461 C C . GLY A 1 190 ? 8.434 8.835 -12.477 1.00 94.81 190 GLY A C 1
ATOM 1462 O O . GLY A 1 190 ? 7.869 8.284 -13.419 1.00 94.81 190 GLY A O 1
ATOM 1463 N N . ARG A 1 191 ? 8.827 10.116 -12.545 1.00 95.50 191 ARG A N 1
ATOM 1464 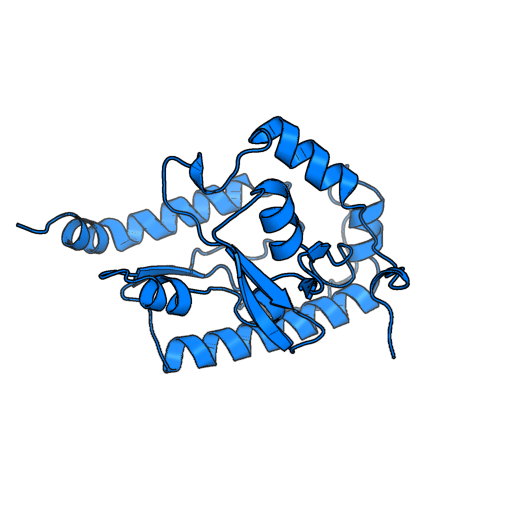C CA . ARG A 1 191 ? 8.631 10.945 -13.754 1.00 95.50 191 ARG A CA 1
ATOM 1465 C C . ARG A 1 191 ? 9.362 10.375 -14.966 1.00 95.50 191 ARG A C 1
ATOM 1467 O O . ARG A 1 191 ? 8.784 10.310 -16.045 1.00 95.50 191 ARG A O 1
ATOM 1474 N N . THR A 1 192 ? 10.601 9.935 -14.770 1.00 95.44 192 THR A N 1
ATOM 1475 C CA . THR A 1 192 ? 11.423 9.342 -15.832 1.00 95.44 192 THR A CA 1
ATOM 1476 C C . THR A 1 192 ? 10.786 8.068 -16.378 1.00 95.44 192 THR A C 1
ATOM 1478 O O . THR A 1 192 ? 10.656 7.929 -17.593 1.00 95.44 192 THR A O 1
ATOM 1481 N N . ALA A 1 193 ? 10.311 7.188 -15.493 1.00 94.06 193 ALA A N 1
ATOM 1482 C CA . ALA A 1 193 ? 9.634 5.953 -15.878 1.00 94.06 193 ALA A CA 1
ATOM 1483 C C . ALA A 1 193 ? 8.378 6.220 -16.722 1.00 94.06 193 ALA A C 1
ATOM 1485 O O . ALA A 1 193 ? 8.161 5.556 -17.731 1.00 94.06 193 ALA A O 1
ATOM 1486 N N . VAL A 1 194 ? 7.577 7.229 -16.354 1.00 93.88 194 VAL A N 1
ATOM 1487 C CA . VAL A 1 194 ? 6.390 7.626 -17.130 1.00 93.88 194 VAL A CA 1
ATOM 1488 C C . VAL A 1 194 ? 6.775 8.221 -18.489 1.00 93.88 194 VAL A C 1
ATOM 1490 O O . VAL A 1 194 ? 6.165 7.863 -19.493 1.00 93.88 194 VAL A O 1
ATOM 1493 N N . TRP A 1 195 ? 7.799 9.081 -18.560 1.00 92.69 195 TRP A N 1
ATOM 1494 C CA . TRP A 1 195 ? 8.257 9.660 -19.833 1.00 92.69 195 TRP A CA 1
ATOM 1495 C C . TRP A 1 195 ? 8.713 8.599 -20.838 1.00 92.69 195 TRP A C 1
ATOM 1497 O O . TRP A 1 195 ? 8.408 8.701 -22.024 1.00 92.69 195 TRP A O 1
ATOM 1507 N N . GLN A 1 196 ? 9.389 7.546 -20.380 1.00 91.06 196 GLN A N 1
ATOM 1508 C CA . GLN A 1 196 ? 9.846 6.457 -21.252 1.00 91.06 196 GLN A CA 1
ATOM 1509 C C . GLN A 1 196 ? 8.686 5.702 -21.924 1.00 91.06 196 GLN A C 1
ATOM 1511 O O . GLN A 1 196 ? 8.836 5.202 -23.041 1.00 91.06 196 GLN A O 1
ATOM 1516 N N . VAL A 1 197 ? 7.514 5.653 -21.283 1.00 91.12 197 VAL A N 1
ATOM 1517 C CA . VAL A 1 197 ? 6.326 4.940 -21.781 1.00 91.12 197 VAL A CA 1
ATOM 1518 C C . VAL A 1 197 ? 5.216 5.859 -22.296 1.00 91.12 197 VAL A C 1
ATOM 1520 O O . VAL A 1 197 ? 4.127 5.382 -22.610 1.00 91.12 197 VAL A O 1
ATOM 1523 N N . GLU A 1 198 ? 5.457 7.167 -22.406 1.00 88.06 198 GLU A N 1
ATOM 1524 C CA . GLU A 1 198 ? 4.432 8.159 -22.772 1.00 88.06 198 GLU A CA 1
ATOM 1525 C C . GLU A 1 198 ? 3.709 7.801 -24.085 1.00 88.06 198 GLU A C 1
ATOM 1527 O O . GLU A 1 198 ? 2.486 7.900 -24.194 1.00 88.06 198 GLU A O 1
ATOM 1532 N N . HIS A 1 199 ? 4.456 7.269 -25.055 1.00 85.94 199 HIS A N 1
ATOM 1533 C CA . HIS A 1 199 ? 3.941 6.799 -26.342 1.00 85.94 199 HIS A CA 1
ATOM 1534 C C . HIS A 1 199 ? 2.949 5.622 -26.239 1.00 85.94 199 HIS A C 1
ATOM 1536 O O . HIS A 1 199 ? 2.115 5.440 -27.128 1.00 85.94 199 HIS A O 1
ATOM 1542 N N . LEU A 1 200 ? 3.029 4.813 -25.177 1.00 84.88 200 LEU A N 1
ATOM 1543 C CA . LEU A 1 200 ? 2.080 3.734 -24.890 1.00 84.88 200 LEU A CA 1
ATOM 1544 C C . LEU A 1 200 ? 0.836 4.278 -24.182 1.00 84.88 200 LEU A C 1
ATOM 1546 O O . LEU A 1 200 ? -0.276 3.872 -24.506 1.00 84.88 200 LEU A O 1
ATOM 1550 N N . LEU A 1 201 ? 1.011 5.247 -23.278 1.00 79.25 201 LEU A N 1
ATOM 1551 C CA . LEU A 1 201 ? -0.085 5.882 -22.536 1.00 79.25 201 LEU A CA 1
ATOM 1552 C C . LE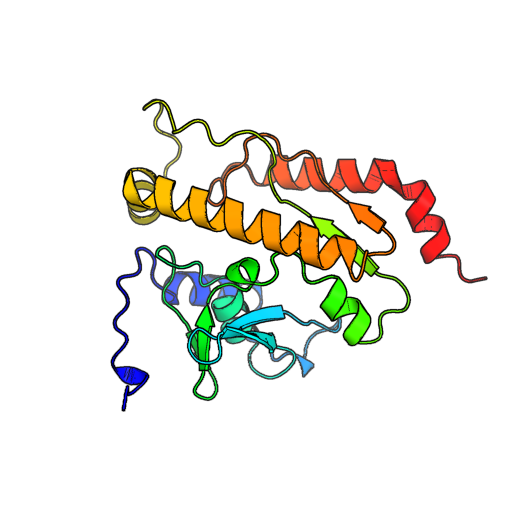U A 1 201 ? -1.005 6.713 -23.442 1.00 79.25 201 LEU A C 1
ATOM 1554 O O . LEU A 1 201 ? -2.220 6.726 -23.248 1.00 79.25 201 LEU A O 1
ATOM 1558 N N . ALA A 1 202 ? -0.454 7.350 -24.479 1.00 70.06 202 ALA A N 1
ATOM 1559 C CA . ALA A 1 202 ? -1.237 8.098 -25.464 1.00 70.06 202 ALA A CA 1
ATOM 1560 C C . ALA A 1 202 ? -2.288 7.230 -26.188 1.00 70.06 202 ALA A C 1
ATOM 1562 O O . ALA A 1 202 ? -3.342 7.736 -26.565 1.00 70.06 202 ALA A O 1
ATOM 1563 N N . LYS A 1 203 ? -2.037 5.920 -26.335 1.00 60.47 203 LYS A N 1
ATOM 1564 C CA . LYS A 1 203 ? -2.986 4.973 -26.943 1.00 60.47 203 LYS A CA 1
ATOM 1565 C C . LYS A 1 203 ? -4.156 4.625 -26.019 1.00 60.47 203 LYS A C 1
ATOM 1567 O O . LYS A 1 203 ? -5.228 4.307 -26.511 1.00 60.47 203 LYS A O 1
ATOM 1572 N N . VAL A 1 204 ? -3.968 4.722 -24.701 1.00 63.81 204 VAL A N 1
ATOM 1573 C CA . VAL A 1 204 ? -4.998 4.427 -23.686 1.00 63.81 204 VAL A CA 1
ATOM 1574 C C . VAL A 1 204 ? -5.995 5.581 -23.561 1.00 63.81 204 VAL A C 1
ATOM 1576 O O . VAL A 1 204 ? -7.194 5.359 -23.433 1.00 63.81 204 VAL A O 1
ATOM 1579 N N . ASN A 1 205 ? -5.516 6.823 -23.675 1.00 55.78 205 ASN A N 1
ATOM 1580 C CA . ASN A 1 205 ? -6.372 8.017 -23.708 1.00 55.78 205 ASN A CA 1
ATOM 1581 C C . ASN A 1 205 ? -7.054 8.236 -25.072 1.00 55.78 205 ASN A C 1
ATOM 1583 O O . ASN A 1 205 ? -7.930 9.090 -25.194 1.00 55.78 205 ASN A O 1
ATOM 1587 N N . GLY A 1 206 ? -6.635 7.489 -26.096 1.00 45.69 206 GLY A N 1
ATOM 1588 C CA . GLY A 1 206 ? -7.056 7.625 -27.486 1.00 45.69 206 GLY A CA 1
ATOM 1589 C C . GLY A 1 206 ? -8.133 6.634 -27.914 1.00 45.69 206 GLY A C 1
ATOM 1590 O O . GLY A 1 206 ? -8.059 6.150 -29.036 1.00 45.69 206 GLY A O 1
ATOM 1591 N N . ASN A 1 207 ? -9.119 6.337 -27.059 1.00 37.88 207 ASN A N 1
ATOM 1592 C CA . ASN A 1 207 ? -10.376 5.734 -27.515 1.00 37.88 207 ASN A CA 1
ATOM 1593 C C . ASN A 1 207 ? -11.119 6.753 -28.412 1.00 37.88 207 ASN A C 1
ATOM 1595 O O . ASN A 1 207 ? -11.993 7.495 -27.959 1.00 37.88 207 ASN A O 1
ATOM 1599 N N . GLN A 1 208 ? -10.704 6.802 -29.679 1.00 37.16 208 GLN A N 1
ATOM 1600 C CA . GLN A 1 208 ? -11.501 7.133 -30.859 1.00 37.16 208 GLN A CA 1
ATOM 1601 C C . GLN A 1 208 ? -11.234 6.075 -31.925 1.00 37.16 208 GLN A C 1
ATOM 1603 O O . GLN A 1 208 ? -10.042 5.794 -32.186 1.00 37.16 208 GLN A O 1
#

pLDDT: mean 82.79, std 17.02, range [37.16, 98.25]

Radius of gyration: 18.34 Å; chains: 1; bounding box: 46×35×55 Å

Secondary structure (DSSP, 8-state):
---GGG-----SS-HHHHHHHHHHHH-S-BGGG-SS---EEEEETTT--EEEE-SSBHHHHHHHHT--TTTS--EEETTEEEEETHHHHSS-HHHHHHTT-SS-EEE-----S------S-----S--HHHHHHHT-HHHHHHHHHHHHHHHHHHHHHHHHS--SEEE----TT--TT-GGGHHHHHHHHHHHHHHTHHHHHHHS---

Foldseek 3Di:
DDDPVVPPADALDELVVQLVVCCVPPNWDWLVPDPDQDWAWWAFPPVRDIDIDRGDTPSLRVSLQDQAPNHHAFHDDPNTTTHHRLLQEVWVQVVVVVVPDPATETEDAQDPPDCPPPPPDDDDDDDDPSVVVLSPDPVNSVVVVVSSVSSVVNHVVCCVVPNGPHYFHFCLDPCDPPNPVCVVSVVVSVVVSCVVCVVVVVVVVPPD

Sequence (208 aa):
MYRPADLRVPALVSNRRVETLLEKTIGRPTFAELKLPLAVMATDLVSRQEVVLQTGDVVTAVLATIAIPVALPPVELDGMILVDGGVKNNTPFNIARQLGADYVLAVDLSNTESHVPPRRHGRTGPLSKAVELVQRNEMWWVLAATLDVITLQNMEMVLAQSPPDLLLRPEIGTIGLFDFHRWQEGVSAGRTAVWQVEHLLAKVNGNQ